Protein AF-A0A958AE44-F1 (afdb_monomer)

Secondary structure (DSSP, 8-state):
-HHHHHHHHHHHHH---HHHHHHHHHHHHHHHIIIIIHHHHHHHHHHHHHHHHHTT--HHHHHHHHHHHHHHHHGGGS---GGGGGGGGG-HHHHHSTTTHHHHHHHHHHHHHHHHHHHHHGGGGHHHHHHHHHTTTSS-HHHHHHTTT--TT-HHHHHHHHHHHHHHHHHHHHT--

Structure (mmCIF, N/CA/C/O backbone):
data_AF-A0A958AE44-F1
#
_entry.id   AF-A0A958AE44-F1
#
loop_
_atom_site.group_PDB
_atom_site.id
_atom_site.type_symbol
_atom_site.label_atom_id
_atom_site.label_alt_id
_atom_site.label_comp_id
_atom_site.label_asym_id
_atom_site.label_entity_id
_atom_site.label_seq_id
_atom_site.pdbx_PDB_ins_code
_atom_site.Cartn_x
_atom_site.Cartn_y
_atom_site.Cartn_z
_atom_site.occupancy
_atom_site.B_iso_or_equiv
_atom_site.auth_seq_id
_atom_site.auth_comp_id
_atom_site.auth_asym_id
_atom_site.auth_atom_id
_atom_site.pdbx_PDB_model_num
ATOM 1 N N . VAL A 1 1 ? 0.549 2.685 11.424 1.00 93.00 1 VAL A N 1
ATOM 2 C CA . VAL A 1 1 ? -0.592 1.899 10.902 1.00 93.00 1 VAL A CA 1
ATOM 3 C C . VAL A 1 1 ? -1.458 1.242 11.975 1.00 93.00 1 VAL A C 1
ATOM 5 O O . VAL A 1 1 ? -2.500 1.792 12.275 1.00 93.00 1 VAL A O 1
ATOM 8 N N . PHE A 1 2 ? -1.093 0.108 12.603 1.00 97.12 2 PHE A N 1
ATOM 9 C CA . PHE A 1 2 ? -2.017 -0.582 13.540 1.00 97.12 2 PHE A CA 1
ATOM 10 C C . PHE A 1 2 ? -2.516 0.337 14.672 1.00 97.12 2 PHE A C 1
ATOM 12 O O . PHE A 1 2 ? -3.709 0.397 14.953 1.00 97.12 2 PHE A O 1
ATOM 19 N N . SER A 1 3 ? -1.608 1.091 15.298 1.00 96.94 3 SER A N 1
ATOM 20 C CA . SER A 1 3 ? -1.967 2.058 16.343 1.00 96.94 3 SER A CA 1
ATOM 21 C C . SER A 1 3 ? -2.747 3.267 15.819 1.00 96.94 3 SER A C 1
ATOM 23 O O . SER A 1 3 ? -3.548 3.815 16.566 1.00 96.94 3 SER A O 1
ATOM 25 N N . GLU A 1 4 ? -2.540 3.670 14.560 1.00 96.38 4 GLU A N 1
ATOM 26 C CA . GLU A 1 4 ? -3.378 4.700 13.925 1.00 96.38 4 GLU A CA 1
ATOM 27 C C . GLU A 1 4 ? -4.807 4.182 13.791 1.00 96.38 4 GLU A C 1
ATOM 29 O O . GLU A 1 4 ? -5.719 4.889 14.175 1.00 96.38 4 GLU A O 1
ATOM 34 N N . MET A 1 5 ? -5.015 2.924 13.388 1.00 96.50 5 MET A N 1
ATOM 35 C CA . MET A 1 5 ? -6.367 2.357 13.277 1.00 96.50 5 MET A CA 1
ATOM 36 C C . MET A 1 5 ? -7.082 2.266 14.630 1.00 96.50 5 MET A C 1
ATOM 38 O O . MET A 1 5 ? -8.275 2.547 14.708 1.00 96.50 5 MET A O 1
ATOM 42 N N . LEU A 1 6 ? -6.356 1.961 15.715 1.00 96.69 6 LEU A N 1
ATOM 43 C CA . LEU A 1 6 ? -6.904 2.060 17.076 1.00 96.69 6 LEU A CA 1
ATOM 44 C C . LEU A 1 6 ? -7.354 3.490 17.410 1.00 96.69 6 LEU A C 1
ATOM 46 O O . LEU A 1 6 ? -8.391 3.677 18.047 1.00 96.69 6 LEU A O 1
ATOM 50 N N . LEU A 1 7 ? -6.561 4.490 17.016 1.00 97.25 7 LEU A N 1
ATOM 51 C CA . LEU A 1 7 ? -6.883 5.897 17.232 1.00 97.25 7 LEU A CA 1
ATOM 52 C C . LEU A 1 7 ? -8.070 6.332 16.366 1.00 97.25 7 LEU A C 1
ATOM 54 O O . LEU A 1 7 ? -8.989 6.943 16.898 1.00 97.25 7 LEU A O 1
ATOM 58 N N . THR A 1 8 ? -8.091 5.984 15.081 1.00 95.88 8 THR A N 1
ATOM 59 C CA . THR A 1 8 ? -9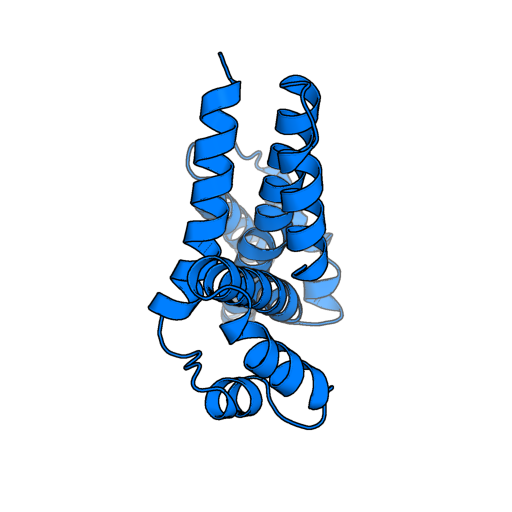.191 6.276 14.155 1.00 95.88 8 THR A CA 1
ATOM 60 C C . THR A 1 8 ? -10.501 5.688 14.669 1.00 95.88 8 THR A C 1
ATOM 62 O O . THR A 1 8 ? -11.471 6.426 14.817 1.00 95.88 8 THR A O 1
ATOM 65 N N . ASP A 1 9 ? -10.520 4.409 15.063 1.00 95.38 9 ASP A N 1
ATOM 66 C CA . ASP A 1 9 ? -11.701 3.773 15.666 1.00 95.38 9 ASP A CA 1
ATOM 67 C C . ASP A 1 9 ? -12.165 4.512 16.928 1.00 95.38 9 ASP A C 1
ATOM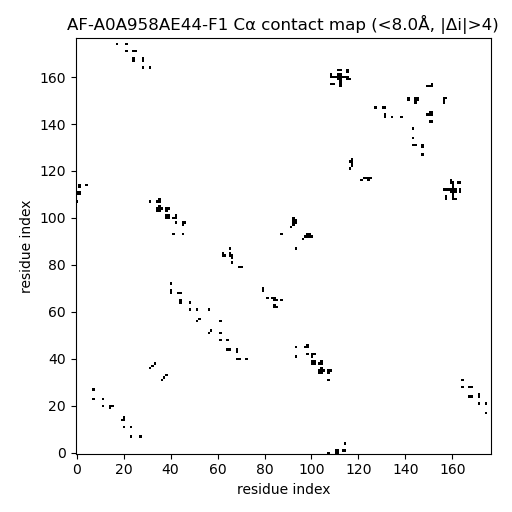 69 O O . ASP A 1 9 ? -13.363 4.675 17.167 1.00 95.38 9 ASP A O 1
ATOM 73 N N . ARG A 1 10 ? -11.217 4.958 17.759 1.00 96.94 10 ARG A N 1
ATOM 74 C CA . ARG A 1 10 ? -11.521 5.699 18.982 1.00 96.94 10 ARG A CA 1
ATOM 75 C C . ARG A 1 10 ? -12.129 7.064 18.679 1.00 96.94 10 ARG A C 1
ATOM 77 O O . ARG A 1 10 ? -13.130 7.404 19.300 1.00 96.94 10 ARG A O 1
ATOM 84 N N . LEU A 1 11 ? -11.542 7.817 17.752 1.00 97.44 11 LEU A N 1
ATOM 85 C CA . LEU A 1 11 ? -12.034 9.129 17.336 1.00 97.44 11 LEU A CA 1
ATOM 86 C C . LEU A 1 11 ? -13.425 9.010 16.714 1.00 97.44 11 LEU A C 1
ATOM 88 O O . LEU A 1 11 ? -14.328 9.733 17.119 1.00 97.44 11 LEU A O 1
ATOM 92 N N . LEU A 1 12 ? -13.636 8.036 15.825 1.00 96.19 12 LEU A N 1
ATOM 93 C CA . LEU A 1 12 ? -14.951 7.759 15.254 1.00 96.19 12 LEU A CA 1
ATOM 94 C C . LEU A 1 12 ? -15.963 7.366 16.337 1.00 96.19 12 LEU A C 1
ATOM 96 O O . LEU A 1 12 ? -17.100 7.812 16.298 1.00 96.19 12 LEU A O 1
ATOM 100 N N . ALA A 1 13 ? -15.593 6.581 17.346 1.00 95.94 13 ALA A N 1
ATOM 101 C CA . ALA A 1 13 ? -16.536 6.214 18.406 1.00 95.94 13 ALA A CA 1
ATOM 102 C C . ALA A 1 13 ? -16.969 7.394 19.303 1.00 95.94 13 ALA A C 1
ATOM 104 O O . ALA A 1 13 ? -18.013 7.308 19.950 1.00 95.94 13 ALA A O 1
ATOM 105 N N . GLU A 1 14 ? -16.169 8.459 19.391 1.00 97.25 14 GLU A N 1
ATOM 106 C CA . GLU A 1 14 ? -16.444 9.619 20.252 1.00 97.25 14 GLU A CA 1
ATOM 107 C C . GLU A 1 14 ? -16.974 10.839 19.519 1.00 97.25 14 GLU A C 1
ATOM 109 O O . GLU A 1 14 ? -17.666 11.659 20.125 1.00 97.25 14 GLU A O 1
ATOM 114 N N . GLU A 1 15 ? -16.628 10.985 18.245 1.00 97.06 15 GLU A N 1
ATOM 115 C CA . GLU A 1 15 ? -17.017 12.143 17.466 1.00 97.06 15 GLU A CA 1
ATOM 116 C C . GLU A 1 15 ? -18.490 12.053 17.067 1.00 97.06 15 GLU A C 1
ATOM 118 O O . GLU A 1 15 ? -18.978 11.035 16.571 1.00 97.06 15 GLU A O 1
ATOM 123 N N . SER A 1 16 ? -19.195 13.159 17.280 1.00 95.00 16 SER A N 1
ATOM 124 C CA . SER A 1 16 ? -20.627 13.293 17.029 1.00 95.00 16 SER A CA 1
ATOM 125 C C . SER A 1 16 ? -20.939 14.083 15.760 1.00 95.00 16 SER A C 1
ATOM 127 O O . SER A 1 16 ? -22.016 13.894 15.198 1.00 95.00 16 SER A O 1
ATOM 129 N N . SER A 1 17 ? -20.022 14.938 15.291 1.00 96.62 17 SER A N 1
ATOM 130 C CA . SER A 1 17 ? -20.172 15.679 14.037 1.00 96.62 17 SER A CA 1
ATOM 131 C C . SER A 1 17 ? -20.026 14.735 12.838 1.00 96.62 17 SER A C 1
ATOM 133 O O . SER A 1 17 ? -18.958 14.142 12.653 1.00 96.62 17 SER A O 1
ATOM 135 N N . PRO A 1 18 ? -21.062 14.606 11.987 1.00 95.06 18 PRO A N 1
ATOM 136 C CA . PRO A 1 18 ? -20.972 13.828 10.753 1.00 95.06 18 PRO A CA 1
ATOM 137 C C . PRO A 1 18 ? -19.876 14.331 9.811 1.00 95.06 18 PRO A C 1
ATOM 139 O O . PRO A 1 18 ? -19.241 13.531 9.132 1.00 95.06 18 PRO A O 1
ATOM 142 N N . GLU A 1 19 ? -19.627 15.642 9.790 1.00 96.06 19 GLU A N 1
ATOM 143 C CA . GLU A 1 19 ? -18.597 16.266 8.962 1.00 96.06 19 GLU A CA 1
ATOM 144 C C . GLU A 1 19 ? -17.194 15.840 9.401 1.00 96.06 19 GLU A C 1
ATOM 146 O O . GLU A 1 19 ? -16.423 15.358 8.579 1.00 96.06 19 GLU A O 1
ATOM 151 N N . VAL A 1 20 ? -16.889 15.925 10.701 1.00 96.75 20 VAL A N 1
ATOM 152 C CA . VAL A 1 20 ? -15.573 15.515 11.222 1.00 96.75 20 VAL A CA 1
ATOM 153 C C . VAL A 1 20 ? -15.356 14.012 11.035 1.00 96.75 20 VAL A C 1
ATOM 155 O O . VAL A 1 20 ? -14.271 13.580 10.654 1.00 96.75 20 VAL A O 1
ATOM 158 N N . ARG A 1 21 ? -16.394 13.194 11.245 1.00 97.25 21 ARG A N 1
ATOM 159 C CA . ARG A 1 21 ? -16.329 11.746 10.984 1.00 97.25 21 ARG A CA 1
ATOM 160 C C . ARG A 1 21 ? -16.034 11.439 9.516 1.00 97.25 21 ARG A C 1
ATOM 162 O O . ARG A 1 21 ? -15.247 10.538 9.237 1.00 97.25 21 ARG A O 1
ATOM 169 N N . ARG A 1 22 ? -16.648 12.185 8.591 1.00 96.94 22 ARG A N 1
ATOM 170 C CA . ARG A 1 22 ? -16.398 12.062 7.150 1.00 96.94 22 ARG A CA 1
ATOM 171 C C . ARG A 1 22 ? -14.935 12.349 6.829 1.00 96.94 22 ARG A C 1
ATOM 173 O O . ARG A 1 22 ? -14.317 11.548 6.139 1.00 96.94 22 ARG A O 1
ATOM 180 N N . ASP A 1 23 ? -14.389 13.438 7.362 1.00 96.56 23 ASP A N 1
ATOM 181 C CA . ASP A 1 23 ? -12.996 13.825 7.124 1.00 96.56 23 ASP A CA 1
ATOM 182 C C . ASP A 1 23 ? -12.019 12.752 7.638 1.00 96.56 23 ASP A C 1
ATOM 184 O O . ASP A 1 23 ? -11.119 12.349 6.906 1.00 96.56 23 ASP A O 1
ATOM 188 N N . LEU A 1 24 ? -12.255 12.207 8.840 1.00 97.31 24 LEU A N 1
ATOM 189 C CA . LEU A 1 24 ? -11.445 11.118 9.408 1.00 97.31 24 LEU A CA 1
ATOM 190 C C . LEU A 1 24 ? -11.456 9.851 8.537 1.00 97.31 24 LEU A C 1
ATOM 192 O O . LEU A 1 24 ? -10.423 9.202 8.371 1.00 97.31 24 LEU A O 1
ATOM 196 N N . LEU A 1 25 ? -12.623 9.480 8.000 1.00 97.50 25 LEU A N 1
ATOM 197 C CA . LEU A 1 25 ? -12.758 8.316 7.120 1.00 97.50 25 LEU A CA 1
ATOM 198 C C . LEU A 1 25 ? -12.070 8.551 5.774 1.00 97.50 25 LEU A C 1
ATOM 200 O O . LEU A 1 25 ? -11.338 7.679 5.314 1.00 97.50 25 LEU A O 1
ATOM 204 N N . VAL A 1 26 ? -12.271 9.721 5.161 1.00 97.00 26 VAL A N 1
ATOM 205 C CA . VAL A 1 26 ? -11.628 10.081 3.888 1.00 97.00 26 VAL A CA 1
ATOM 206 C C . VAL A 1 26 ? -10.110 10.069 4.030 1.00 97.00 26 VAL A C 1
ATOM 208 O O . VAL A 1 26 ? -9.446 9.465 3.195 1.00 97.00 26 VAL A O 1
ATOM 211 N N . GLU A 1 27 ? -9.568 10.660 5.097 1.00 96.44 27 GLU A N 1
ATOM 212 C CA . GLU A 1 27 ? -8.127 10.655 5.369 1.00 96.44 27 GLU A CA 1
ATOM 213 C C . GLU A 1 27 ? -7.590 9.221 5.499 1.00 96.44 27 GLU A C 1
ATOM 215 O O . GLU A 1 27 ? -6.624 8.860 4.832 1.00 96.44 27 GLU A O 1
ATOM 220 N N . ALA A 1 28 ? -8.256 8.360 6.278 1.00 96.50 28 ALA A N 1
ATOM 221 C CA . ALA A 1 28 ? -7.830 6.971 6.453 1.00 96.50 28 ALA A CA 1
ATOM 222 C C . ALA A 1 28 ? -7.910 6.137 5.156 1.00 96.50 28 ALA A C 1
ATOM 224 O O . ALA A 1 28 ? -7.049 5.284 4.910 1.00 96.50 28 ALA A O 1
ATOM 225 N N . ILE A 1 29 ? -8.937 6.361 4.330 1.00 97.19 29 ILE A N 1
ATOM 226 C CA . ILE A 1 29 ? -9.118 5.676 3.043 1.00 97.19 29 ILE A CA 1
ATOM 227 C C . ILE A 1 29 ? -8.071 6.151 2.027 1.00 97.19 29 ILE A C 1
ATOM 229 O O . ILE A 1 29 ? -7.471 5.315 1.344 1.00 97.19 29 ILE A O 1
ATOM 233 N N . ASP A 1 30 ? -7.814 7.460 1.947 1.00 96.50 30 ASP A N 1
ATOM 234 C CA . ASP A 1 30 ? -6.813 8.033 1.042 1.00 96.50 30 ASP A CA 1
ATOM 235 C C . ASP A 1 30 ? -5.401 7.545 1.397 1.00 96.50 30 ASP A C 1
ATOM 237 O O . ASP A 1 30 ? -4.670 7.064 0.528 1.00 96.50 30 ASP A O 1
ATOM 241 N N . ASP A 1 31 ? -5.053 7.508 2.688 1.00 96.31 31 ASP A N 1
ATOM 242 C CA . ASP A 1 31 ? -3.779 6.956 3.164 1.00 96.31 31 ASP A CA 1
ATOM 243 C C . ASP A 1 31 ? -3.622 5.466 2.817 1.00 96.31 31 ASP A C 1
ATOM 245 O O . ASP A 1 31 ? -2.546 5.012 2.392 1.00 96.31 31 ASP A O 1
ATOM 249 N N . ALA A 1 32 ? -4.696 4.679 2.963 1.00 96.69 32 ALA A N 1
ATOM 250 C CA . ALA A 1 32 ? -4.699 3.269 2.581 1.00 96.69 32 ALA A CA 1
ATOM 251 C C . ALA A 1 32 ? -4.481 3.098 1.069 1.00 96.69 32 ALA A C 1
ATOM 253 O O . ALA A 1 32 ? -3.673 2.261 0.655 1.00 96.69 32 ALA A O 1
ATOM 254 N N . TYR A 1 33 ? -5.134 3.914 0.241 1.00 96.44 33 TYR A N 1
ATOM 255 C CA . TYR A 1 33 ? -4.923 3.930 -1.205 1.00 96.44 33 TYR A CA 1
ATOM 256 C C . TYR A 1 33 ? -3.480 4.324 -1.574 1.00 96.44 33 TYR A C 1
ATOM 258 O O . TYR A 1 33 ? -2.804 3.594 -2.314 1.00 96.44 33 TYR A O 1
ATOM 266 N N . ALA A 1 34 ? -2.984 5.435 -1.025 1.00 97.06 34 ALA A N 1
ATOM 267 C CA . ALA A 1 34 ? -1.668 5.999 -1.313 1.00 97.06 34 ALA A CA 1
ATOM 268 C C . ALA A 1 34 ? -0.512 5.083 -0.878 1.00 97.06 34 ALA A C 1
ATOM 270 O O . ALA A 1 34 ? 0.564 5.100 -1.486 1.00 97.06 34 ALA A O 1
ATOM 271 N N . THR A 1 35 ? -0.729 4.250 0.143 1.00 97.25 35 THR A N 1
ATOM 272 C CA . THR A 1 35 ? 0.312 3.374 0.699 1.00 97.25 35 THR A CA 1
ATOM 273 C C . THR A 1 35 ? 0.202 1.929 0.208 1.00 97.25 35 THR A C 1
ATOM 275 O O . THR A 1 35 ? 1.226 1.271 0.031 1.00 97.25 35 THR A O 1
ATOM 278 N N . VAL A 1 36 ? -1.007 1.417 -0.064 1.00 96.88 36 VAL A N 1
ATOM 279 C CA . VAL A 1 36 ? -1.196 0.054 -0.595 1.00 96.88 36 VAL A CA 1
ATOM 280 C C . VAL A 1 36 ? -1.182 0.053 -2.116 1.00 96.88 36 VAL A C 1
ATOM 282 O O . VAL A 1 36 ? -0.241 -0.467 -2.718 1.00 96.88 36 VAL A O 1
ATOM 285 N N . LEU A 1 37 ? -2.221 0.614 -2.738 1.00 96.31 37 LEU A N 1
ATOM 286 C CA . LEU A 1 37 ? -2.463 0.485 -4.174 1.00 96.31 37 LEU A CA 1
ATOM 287 C C . LEU A 1 37 ? -1.440 1.280 -4.977 1.00 96.31 37 LEU A C 1
ATOM 289 O O . LEU A 1 37 ? -0.797 0.724 -5.865 1.00 96.31 37 LEU A O 1
ATOM 293 N N . ARG A 1 38 ? -1.224 2.553 -4.632 1.00 97.56 38 ARG A N 1
ATOM 294 C CA . ARG A 1 38 ? -0.304 3.419 -5.379 1.00 97.56 38 ARG A CA 1
ATOM 295 C C . ARG A 1 38 ? 1.122 2.871 -5.403 1.00 97.56 38 ARG A C 1
ATOM 297 O O . ARG A 1 38 ? 1.742 2.813 -6.462 1.00 97.56 38 ARG A O 1
ATOM 304 N N . GLN A 1 39 ? 1.606 2.395 -4.259 1.00 98.31 39 GLN A N 1
ATOM 305 C CA . GLN A 1 39 ? 2.938 1.800 -4.146 1.00 98.31 39 GLN A CA 1
ATOM 306 C C . GLN A 1 39 ? 3.034 0.456 -4.886 1.00 98.31 39 GLN A C 1
ATOM 308 O O . GLN A 1 39 ? 4.054 0.182 -5.518 1.00 98.31 39 GLN A O 1
ATOM 313 N N . ALA A 1 40 ? 1.965 -0.351 -4.898 1.00 97.94 40 ALA A N 1
ATOM 314 C CA . ALA A 1 40 ? 1.929 -1.600 -5.657 1.00 97.94 40 ALA A CA 1
ATOM 315 C C . ALA A 1 40 ? 2.019 -1.338 -7.169 1.00 97.94 40 ALA A C 1
ATOM 317 O O . ALA A 1 40 ? 2.772 -2.019 -7.865 1.00 97.94 40 ALA A O 1
ATOM 318 N N . TYR A 1 41 ? 1.328 -0.309 -7.665 1.00 98.25 41 TYR A N 1
ATOM 319 C CA . TYR A 1 41 ? 1.405 0.108 -9.066 1.00 98.25 41 TYR A CA 1
ATOM 320 C C . TYR A 1 41 ? 2.789 0.641 -9.458 1.00 98.25 41 TYR A C 1
ATOM 322 O O . TYR A 1 41 ? 3.219 0.410 -10.589 1.00 98.25 41 TYR A O 1
ATOM 330 N N . PHE A 1 42 ? 3.530 1.281 -8.547 1.00 98.38 42 PHE A N 1
ATOM 331 C CA . PHE A 1 42 ? 4.936 1.622 -8.800 1.00 98.38 42 PHE A CA 1
ATOM 332 C C . PHE A 1 42 ? 5.806 0.379 -8.967 1.00 98.38 42 PHE A C 1
ATOM 334 O O . PHE A 1 42 ? 6.592 0.313 -9.907 1.00 98.38 42 PHE A O 1
ATOM 341 N N . VAL A 1 43 ? 5.625 -0.633 -8.118 1.00 98.31 43 VAL A N 1
ATOM 342 C CA . VAL A 1 43 ? 6.381 -1.894 -8.204 1.00 98.31 43 VAL A CA 1
ATOM 343 C C . VAL A 1 43 ? 6.033 -2.678 -9.471 1.00 98.31 43 VAL A C 1
ATOM 345 O O . VAL A 1 43 ? 6.913 -3.278 -10.087 1.00 98.31 43 VAL A O 1
ATOM 348 N N . MET A 1 44 ? 4.760 -2.682 -9.880 1.00 98.44 44 MET A N 1
ATOM 349 C CA . MET A 1 44 ? 4.323 -3.310 -11.132 1.00 98.44 44 MET A CA 1
ATOM 350 C C . MET A 1 44 ? 4.984 -2.649 -12.342 1.00 98.44 44 MET A C 1
ATOM 352 O O . MET A 1 44 ? 5.573 -3.351 -13.166 1.00 98.44 44 MET A O 1
ATOM 356 N N . PHE A 1 45 ? 4.963 -1.313 -12.398 1.00 98.62 45 PHE A N 1
ATOM 357 C CA . PHE A 1 45 ? 5.686 -0.560 -13.416 1.00 98.62 45 PHE A CA 1
ATOM 358 C C . PHE A 1 45 ? 7.184 -0.869 -13.388 1.00 98.62 45 PHE A C 1
ATOM 360 O O . PHE A 1 45 ? 7.756 -1.193 -14.422 1.00 98.62 45 PHE A O 1
ATOM 367 N N . GLU A 1 46 ? 7.817 -0.805 -12.218 1.00 98.19 46 GLU A N 1
ATOM 368 C CA . GLU A 1 46 ? 9.253 -1.019 -12.061 1.00 98.19 46 GLU A CA 1
ATOM 369 C C . GLU A 1 46 ? 9.680 -2.408 -12.550 1.00 98.19 46 GLU A C 1
ATOM 371 O O . GLU A 1 46 ? 10.630 -2.533 -13.324 1.00 98.19 46 GLU A O 1
ATOM 376 N N . ARG A 1 47 ? 8.936 -3.457 -12.180 1.00 98.06 47 ARG A N 1
ATOM 377 C CA . ARG A 1 47 ? 9.176 -4.828 -12.650 1.00 98.06 47 ARG A CA 1
ATOM 378 C C . ARG A 1 47 ? 9.145 -4.910 -14.175 1.00 98.06 47 ARG A C 1
ATOM 380 O O . ARG A 1 47 ? 10.036 -5.506 -14.784 1.00 98.06 47 ARG A O 1
ATOM 387 N N . ASP A 1 48 ? 8.118 -4.331 -14.785 1.00 98.31 48 ASP A N 1
ATOM 388 C CA . ASP A 1 48 ? 7.912 -4.423 -16.227 1.00 98.31 48 ASP A CA 1
ATOM 389 C C . ASP A 1 48 ? 8.907 -3.531 -16.989 1.00 98.31 48 ASP A C 1
ATOM 391 O O . ASP A 1 48 ? 9.438 -3.950 -18.020 1.00 98.31 48 ASP A O 1
ATOM 395 N N . ALA A 1 49 ? 9.259 -2.366 -16.439 1.00 98.06 49 ALA A N 1
ATOM 396 C CA . ALA A 1 49 ? 10.299 -1.481 -16.950 1.00 98.06 49 ALA A CA 1
ATOM 397 C C . ALA A 1 49 ? 11.674 -2.160 -16.933 1.00 98.06 49 ALA A C 1
ATOM 399 O O . ALA A 1 49 ? 12.359 -2.168 -17.954 1.00 98.06 49 ALA A O 1
ATOM 400 N N . HIS A 1 50 ? 12.063 -2.800 -15.825 1.00 96.94 50 HIS A N 1
ATOM 401 C CA . HIS A 1 50 ? 13.321 -3.547 -15.733 1.00 96.94 50 HIS A CA 1
ATOM 402 C C . HIS A 1 50 ? 13.417 -4.662 -16.784 1.00 96.94 50 HIS A C 1
ATOM 404 O O . HIS A 1 50 ? 14.474 -4.843 -17.395 1.00 96.94 50 HIS A O 1
ATOM 410 N N . ARG A 1 51 ? 12.317 -5.385 -17.034 1.00 97.62 51 ARG A N 1
ATOM 411 C CA . ARG A 1 51 ? 12.252 -6.407 -18.089 1.00 97.62 51 ARG A CA 1
ATOM 412 C C . ARG A 1 51 ? 12.440 -5.791 -19.478 1.00 97.62 51 ARG A C 1
ATOM 414 O O . ARG A 1 51 ? 13.273 -6.261 -20.245 1.00 97.62 51 ARG A O 1
ATOM 421 N N . LEU A 1 52 ? 11.700 -4.729 -19.785 1.00 97.38 52 LEU A N 1
ATOM 422 C CA . LEU A 1 52 ? 11.745 -4.050 -21.082 1.00 97.38 52 LEU A CA 1
ATOM 423 C C . LEU A 1 52 ? 13.103 -3.389 -21.366 1.00 97.38 52 LEU A C 1
ATOM 425 O O . LEU A 1 52 ? 13.604 -3.438 -22.487 1.00 97.38 52 LEU A O 1
ATOM 429 N N . ILE A 1 53 ? 13.755 -2.827 -20.347 1.00 96.81 53 ILE A N 1
ATOM 430 C CA . ILE A 1 53 ? 15.110 -2.273 -20.473 1.00 96.81 53 ILE A CA 1
ATOM 431 C C . ILE A 1 53 ? 16.100 -3.361 -20.913 1.00 96.81 53 ILE A C 1
ATOM 433 O O . ILE A 1 53 ? 16.930 -3.110 -21.787 1.00 96.81 53 ILE A O 1
ATOM 437 N N . ALA A 1 54 ? 15.989 -4.579 -20.374 1.00 95.69 54 ALA A N 1
ATOM 438 C CA . ALA A 1 54 ? 16.829 -5.704 -20.790 1.00 95.69 54 ALA A CA 1
ATOM 439 C C . ALA A 1 54 ? 16.579 -6.140 -22.249 1.00 95.69 54 ALA A C 1
ATOM 441 O O . ALA A 1 54 ? 17.463 -6.720 -22.878 1.00 95.69 54 ALA A O 1
ATOM 442 N N . GLU A 1 55 ? 15.404 -5.828 -22.799 1.00 96.81 55 GLU A N 1
ATOM 443 C CA . GLU A 1 55 ? 15.012 -6.076 -24.192 1.00 96.81 55 GLU A CA 1
ATOM 444 C C . GLU A 1 55 ? 15.389 -4.910 -25.136 1.00 96.81 55 GLU A C 1
ATOM 446 O O . GLU A 1 55 ? 15.162 -4.992 -26.343 1.00 96.81 55 GLU A O 1
ATOM 451 N N . GLY A 1 56 ? 16.009 -3.842 -24.616 1.00 96.75 56 GLY A N 1
ATOM 452 C CA . GLY A 1 56 ? 16.458 -2.688 -25.399 1.00 96.75 56 GLY A CA 1
ATOM 453 C C . GLY A 1 56 ? 15.400 -1.599 -25.589 1.00 96.75 56 GLY A C 1
ATOM 454 O O . GLY A 1 56 ? 15.449 -0.875 -26.585 1.00 96.75 56 GLY A O 1
ATOM 455 N N . SER A 1 57 ? 14.439 -1.480 -24.667 1.00 96.56 57 SER A N 1
ATOM 456 C CA . SER A 1 57 ? 13.381 -0.476 -24.774 1.00 96.56 57 SER A CA 1
ATOM 457 C C . SER A 1 57 ? 13.866 0.973 -24.748 1.00 96.56 57 SER A C 1
ATOM 459 O O . SER A 1 57 ? 14.850 1.326 -24.097 1.00 96.56 57 SER A O 1
ATOM 461 N N . THR A 1 58 ? 13.123 1.833 -25.444 1.00 97.38 58 THR A N 1
ATOM 462 C CA . THR A 1 58 ? 13.347 3.283 -25.470 1.00 97.38 58 THR A CA 1
ATOM 463 C C . THR A 1 58 ? 12.629 3.985 -24.318 1.00 97.38 58 THR A C 1
ATOM 465 O O . THR A 1 58 ? 11.665 3.468 -23.751 1.00 97.38 58 THR A O 1
ATOM 468 N N . THR A 1 59 ? 13.037 5.218 -24.009 1.00 96.81 59 THR A N 1
ATOM 469 C CA . THR A 1 59 ? 12.348 6.063 -23.019 1.00 96.81 59 THR A CA 1
ATOM 470 C C . THR A 1 59 ? 10.869 6.265 -23.356 1.00 96.81 59 THR A C 1
ATOM 472 O O . THR A 1 59 ? 10.031 6.234 -22.461 1.00 96.81 59 THR A O 1
ATOM 475 N N . ASP A 1 60 ? 10.522 6.414 -24.638 1.00 97.94 60 ASP A N 1
ATOM 476 C CA . ASP A 1 60 ? 9.127 6.583 -25.061 1.00 97.94 60 ASP A CA 1
ATOM 477 C C . ASP A 1 60 ? 8.279 5.341 -24.777 1.00 97.94 60 ASP A C 1
ATOM 479 O O . ASP A 1 60 ? 7.126 5.468 -24.367 1.00 97.94 60 ASP A O 1
ATOM 483 N N . GLN A 1 61 ? 8.852 4.143 -24.924 1.00 98.25 61 GLN A N 1
ATOM 484 C CA . GLN A 1 61 ? 8.170 2.899 -24.561 1.00 98.25 61 GLN A CA 1
ATOM 485 C C . GLN A 1 61 ? 7.940 2.802 -23.049 1.00 98.25 61 GLN A C 1
ATOM 487 O O . GLN A 1 61 ? 6.871 2.369 -22.628 1.00 98.25 61 GLN A O 1
ATOM 492 N N . LEU A 1 62 ? 8.895 3.252 -22.229 1.00 98.44 62 LEU A N 1
ATOM 493 C CA . LEU A 1 62 ? 8.727 3.299 -20.772 1.00 98.44 62 LEU A CA 1
ATOM 494 C C . LEU A 1 62 ? 7.685 4.342 -20.344 1.00 98.44 62 LEU A C 1
ATOM 496 O O . LEU A 1 62 ? 6.873 4.067 -19.466 1.00 98.44 62 LEU A O 1
ATOM 500 N N . ASN A 1 63 ? 7.649 5.504 -21.001 1.00 98.56 63 ASN A N 1
ATOM 501 C CA . ASN A 1 63 ? 6.613 6.513 -20.771 1.00 98.56 63 ASN A CA 1
ATOM 502 C C . ASN A 1 63 ? 5.215 5.955 -21.092 1.00 98.56 63 ASN A C 1
ATOM 504 O O . ASN A 1 63 ? 4.282 6.126 -20.310 1.00 98.56 63 ASN A O 1
ATOM 508 N N . GLN A 1 64 ? 5.069 5.249 -22.219 1.00 98.31 64 GLN A N 1
ATOM 509 C CA . GLN A 1 64 ? 3.806 4.597 -22.583 1.00 98.31 64 GLN A CA 1
ATOM 510 C C . GLN A 1 64 ? 3.426 3.481 -21.604 1.00 98.31 64 GLN A C 1
ATOM 512 O O . GLN A 1 64 ? 2.261 3.388 -21.226 1.00 98.31 64 GLN A O 1
ATOM 517 N N . LEU A 1 65 ? 4.396 2.675 -21.154 1.00 98.50 65 LEU A N 1
ATOM 518 C CA . LEU A 1 65 ? 4.175 1.664 -20.118 1.00 98.50 65 LEU A CA 1
ATOM 519 C C . LEU A 1 65 ? 3.630 2.307 -18.837 1.00 98.50 65 LEU A C 1
ATOM 521 O O . LEU A 1 65 ? 2.660 1.813 -18.268 1.00 98.50 65 LEU A O 1
ATOM 525 N N . TYR A 1 66 ? 4.230 3.413 -18.394 1.00 98.62 66 TYR A N 1
ATOM 526 C CA . TYR A 1 66 ? 3.791 4.101 -17.186 1.00 98.62 66 TYR A CA 1
ATOM 527 C C . TYR A 1 66 ? 2.381 4.688 -17.331 1.00 98.62 66 TYR A C 1
ATOM 529 O O . TYR A 1 66 ? 1.554 4.533 -16.434 1.00 98.62 66 TYR A O 1
ATOM 537 N N . LEU A 1 67 ? 2.073 5.306 -18.476 1.00 98.44 67 LEU A N 1
ATOM 538 C CA . LEU A 1 67 ? 0.731 5.825 -18.746 1.00 98.44 67 LEU A CA 1
ATOM 539 C C . LEU A 1 67 ? -0.321 4.705 -18.750 1.00 98.44 67 LEU A C 1
ATOM 541 O O . LEU A 1 67 ? -1.372 4.859 -18.134 1.00 98.44 67 LEU A O 1
ATOM 545 N N . ALA A 1 68 ? -0.024 3.559 -19.369 1.00 98.19 68 ALA A N 1
ATOM 546 C CA . ALA A 1 68 ? -0.913 2.397 -19.352 1.00 98.19 68 ALA A CA 1
ATOM 547 C C . ALA A 1 68 ? -1.119 1.847 -17.927 1.00 98.19 68 ALA A C 1
ATOM 549 O O . ALA A 1 68 ? -2.231 1.477 -17.556 1.00 98.19 68 ALA A O 1
ATOM 550 N N . ASN A 1 69 ? -0.063 1.844 -17.108 1.00 98.12 69 ASN A N 1
ATOM 551 C CA . ASN A 1 69 ? -0.126 1.455 -15.700 1.00 98.12 69 ASN A CA 1
ATOM 552 C C . ASN A 1 69 ? -1.045 2.389 -14.889 1.00 98.12 69 ASN A C 1
ATOM 554 O O . ASN A 1 69 ? -1.850 1.912 -14.094 1.00 98.12 69 ASN A O 1
ATOM 558 N N . LEU A 1 70 ? -0.989 3.705 -15.134 1.00 98.00 70 LEU A N 1
ATOM 559 C CA . LEU A 1 70 ? -1.919 4.671 -14.538 1.00 98.00 70 LEU A CA 1
ATOM 560 C C . LEU A 1 70 ? -3.365 4.452 -15.006 1.00 98.00 70 LEU A C 1
ATOM 562 O O . LEU A 1 70 ? -4.280 4.452 -14.187 1.00 98.00 70 LEU A O 1
ATOM 566 N N . GLN A 1 71 ? -3.579 4.237 -16.306 1.00 97.44 71 GLN A N 1
ATOM 567 C CA . GLN A 1 71 ? -4.913 3.981 -16.864 1.00 97.44 71 GLN A CA 1
ATOM 568 C C . GLN A 1 71 ? -5.538 2.723 -16.256 1.00 97.44 71 GLN A C 1
ATOM 570 O O . GLN A 1 71 ? -6.710 2.726 -15.894 1.00 97.44 71 GLN A O 1
ATOM 575 N N . GLN A 1 72 ? -4.743 1.669 -16.063 1.00 97.00 72 GLN A N 1
ATOM 576 C CA . GLN A 1 72 ? -5.187 0.480 -15.342 1.00 97.00 72 GLN A CA 1
ATOM 577 C C . GLN A 1 72 ? -5.507 0.787 -13.871 1.00 97.00 72 GLN A C 1
ATOM 579 O O . GLN A 1 72 ? -6.496 0.279 -13.347 1.00 97.00 72 GLN A O 1
ATOM 584 N N . GLN A 1 73 ? -4.680 1.601 -13.207 1.00 96.75 73 GLN A N 1
ATOM 585 C CA . GLN A 1 73 ? -4.848 1.952 -11.798 1.00 96.75 73 GLN A CA 1
ATOM 586 C C . GLN A 1 73 ? -6.165 2.673 -11.514 1.00 96.75 73 GLN A C 1
ATOM 588 O O . GLN A 1 73 ? -6.846 2.324 -10.552 1.00 96.75 73 GLN A O 1
ATOM 593 N N . PHE A 1 74 ? -6.502 3.678 -12.318 1.00 96.12 74 PHE A N 1
ATOM 594 C CA . PHE A 1 74 ? -7.666 4.530 -12.068 1.00 96.12 74 PHE A CA 1
ATOM 595 C C . PHE A 1 74 ? -8.927 4.088 -12.820 1.00 96.12 74 PHE A C 1
ATOM 597 O O . PHE A 1 74 ? -10.032 4.481 -12.433 1.00 96.12 74 PHE A O 1
ATOM 604 N N . GLY A 1 75 ? -8.786 3.254 -13.855 1.00 95.06 75 GLY A N 1
ATOM 605 C CA . GLY A 1 75 ? -9.903 2.824 -14.693 1.00 95.06 75 GLY A CA 1
ATOM 606 C C . GLY A 1 75 ? -10.675 4.026 -15.237 1.00 95.06 75 GLY A C 1
ATOM 607 O O . GLY A 1 75 ? -10.076 4.997 -15.692 1.00 95.06 75 GLY A O 1
ATOM 608 N N . ASP A 1 76 ? -12.000 3.987 -15.109 1.00 95.75 76 ASP A N 1
ATOM 609 C CA . ASP A 1 76 ? -12.893 5.054 -15.579 1.00 95.75 76 ASP A CA 1
ATOM 610 C C . ASP A 1 76 ? -13.107 6.176 -14.542 1.00 95.75 76 ASP A C 1
ATOM 612 O O . ASP A 1 76 ? -13.942 7.058 -14.736 1.00 95.75 76 ASP A O 1
ATOM 616 N N . SER A 1 77 ? -12.388 6.144 -13.413 1.00 94.31 77 SER A N 1
ATOM 617 C CA . SER A 1 77 ? -12.599 7.101 -12.316 1.00 94.31 77 SER A CA 1
ATOM 618 C C . SER A 1 77 ? -11.992 8.476 -12.602 1.00 94.31 77 SER A C 1
ATOM 620 O O . SER A 1 77 ? -12.421 9.459 -12.001 1.00 94.31 77 SER A O 1
ATOM 622 N N . LEU A 1 78 ? -10.980 8.553 -13.477 1.00 93.38 78 LEU A N 1
ATOM 623 C CA . LEU A 1 78 ? -10.256 9.781 -13.813 1.00 93.38 78 LEU A CA 1
ATOM 624 C C . LEU A 1 78 ? -9.807 9.790 -15.278 1.00 93.38 78 LEU A C 1
ATOM 626 O O . LEU A 1 78 ? -9.253 8.810 -15.772 1.00 93.38 78 LEU A O 1
ATOM 630 N N . ASP A 1 79 ? -9.928 10.950 -15.924 1.00 94.69 79 ASP A N 1
ATOM 631 C CA . ASP A 1 79 ? -9.279 11.218 -17.208 1.00 94.69 79 ASP A CA 1
ATOM 632 C C . ASP A 1 79 ? -7.793 11.535 -16.986 1.00 94.69 79 ASP A C 1
ATOM 634 O O . ASP A 1 79 ? -7.429 12.557 -16.396 1.00 94.69 79 ASP A O 1
ATOM 638 N N . ILE A 1 80 ? -6.910 10.658 -17.466 1.00 96.75 80 ILE A N 1
ATOM 639 C CA . ILE A 1 80 ? -5.463 10.790 -17.262 1.00 96.75 80 ILE A CA 1
ATOM 640 C C . ILE A 1 80 ? -4.846 11.555 -18.429 1.00 96.75 80 ILE A C 1
ATOM 642 O O . ILE A 1 80 ? -4.802 11.057 -19.553 1.00 96.75 80 ILE A O 1
ATOM 646 N N . SER A 1 81 ? -4.338 12.760 -18.153 1.00 96.88 81 SER A N 1
ATOM 647 C CA . SER A 1 81 ? -3.598 13.552 -19.144 1.00 96.88 81 SER A CA 1
ATOM 648 C C . SER A 1 81 ? -2.326 12.831 -19.599 1.00 96.88 81 SER A C 1
ATOM 650 O O . SER A 1 81 ? -1.599 12.250 -18.790 1.00 96.88 81 SER A O 1
ATOM 652 N N . ASP A 1 82 ? -2.003 12.969 -20.884 1.00 96.75 82 ASP A N 1
ATOM 653 C CA . ASP A 1 82 ? -0.763 12.480 -21.493 1.00 96.75 82 ASP A CA 1
ATOM 654 C C . ASP A 1 82 ? 0.504 12.970 -20.775 1.00 96.75 82 ASP A C 1
ATOM 656 O O . ASP A 1 82 ? 1.535 12.298 -20.830 1.00 96.75 82 ASP A O 1
ATOM 660 N N . ASP A 1 83 ? 0.442 14.111 -20.085 1.00 96.81 83 ASP A N 1
ATOM 661 C CA . ASP A 1 83 ? 1.569 14.663 -19.327 1.00 96.81 83 ASP A CA 1
ATOM 662 C C . ASP A 1 83 ? 2.032 13.725 -18.197 1.00 96.81 83 ASP A C 1
ATOM 664 O O . ASP A 1 83 ? 3.223 13.671 -17.875 1.00 96.81 83 ASP A O 1
ATOM 668 N N . PHE A 1 84 ? 1.125 12.912 -17.639 1.00 97.69 84 PHE A N 1
ATOM 669 C CA . PHE A 1 84 ? 1.438 11.983 -16.548 1.00 97.69 84 PHE A CA 1
ATOM 670 C C . PHE A 1 84 ? 2.312 10.800 -16.975 1.00 97.69 84 PHE A C 1
ATOM 672 O O . PHE A 1 84 ? 2.891 10.130 -16.118 1.00 97.69 84 PHE A O 1
ATOM 679 N N . ARG A 1 85 ? 2.526 10.579 -18.280 1.00 98.00 85 ARG A N 1
ATOM 680 C CA . ARG A 1 85 ? 3.471 9.561 -18.780 1.00 98.00 85 ARG A CA 1
ATOM 681 C C . ARG A 1 85 ? 4.914 9.775 -18.298 1.00 98.00 85 ARG A C 1
ATOM 683 O O . ARG A 1 85 ? 5.734 8.870 -18.406 1.00 98.00 85 ARG A O 1
ATOM 690 N N . HIS A 1 86 ? 5.229 10.970 -17.795 1.00 98.19 86 HIS A N 1
ATOM 691 C CA . HIS A 1 86 ? 6.548 11.355 -17.291 1.00 98.19 86 HIS A CA 1
ATOM 692 C C . HIS A 1 86 ? 6.652 11.362 -15.760 1.00 98.19 86 HIS A C 1
ATOM 694 O O . HIS A 1 86 ? 7.738 11.595 -15.232 1.00 98.19 86 HIS A O 1
ATOM 700 N N . GLU A 1 87 ? 5.561 11.110 -15.031 1.00 97.88 87 GLU A N 1
ATOM 701 C CA . GLU A 1 87 ? 5.540 11.213 -13.567 1.00 97.88 87 GLU A CA 1
ATOM 702 C C . GLU A 1 87 ? 6.566 10.279 -12.908 1.00 97.88 87 GLU A C 1
ATOM 704 O O . GLU A 1 87 ? 7.215 10.687 -11.946 1.00 97.88 87 GLU A O 1
ATOM 709 N N . TRP A 1 88 ? 6.794 9.081 -13.462 1.00 97.62 88 TRP A N 1
ATOM 710 C CA . TRP A 1 88 ? 7.764 8.111 -12.933 1.00 97.62 88 TRP A CA 1
ATOM 711 C C . TRP A 1 88 ? 9.182 8.666 -12.764 1.00 97.62 88 TRP A C 1
ATOM 713 O O . TRP A 1 88 ? 9.909 8.228 -11.876 1.00 97.62 88 TRP A O 1
ATOM 723 N N . ILE A 1 89 ? 9.546 9.684 -13.550 1.00 96.88 89 ILE A N 1
ATOM 724 C CA . ILE A 1 89 ? 10.840 10.372 -13.467 1.00 96.88 89 ILE A CA 1
ATOM 725 C C . ILE A 1 89 ? 11.005 11.113 -12.137 1.00 96.88 89 ILE A C 1
ATOM 727 O O . ILE A 1 89 ? 12.113 11.251 -11.623 1.00 96.88 89 ILE A O 1
ATOM 731 N N . SER A 1 90 ? 9.898 11.570 -11.553 1.00 96.62 90 SER A N 1
ATOM 732 C CA . SER A 1 90 ? 9.889 12.278 -10.273 1.00 96.62 90 SER A CA 1
ATOM 733 C C . SER A 1 90 ? 9.879 11.359 -9.053 1.00 96.62 90 SER A C 1
ATOM 735 O O . SER A 1 90 ? 9.963 11.867 -7.938 1.00 96.62 90 SER A O 1
ATOM 737 N N . ILE A 1 91 ? 9.803 10.033 -9.228 1.00 97.06 91 ILE A N 1
ATOM 738 C CA . ILE A 1 91 ? 9.678 9.072 -8.125 1.00 97.06 91 ILE A CA 1
ATOM 739 C C . ILE A 1 91 ? 11.077 8.606 -7.694 1.00 97.06 91 ILE A C 1
ATOM 741 O O . ILE A 1 91 ? 11.661 7.736 -8.344 1.00 97.06 91 ILE A O 1
ATOM 745 N N . P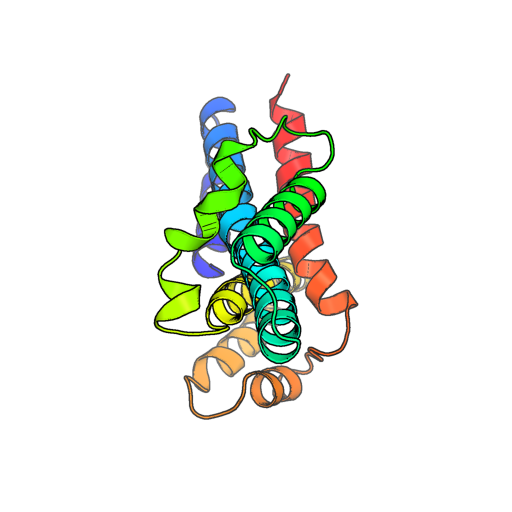RO A 1 92 ? 11.636 9.102 -6.573 1.00 96.94 92 PRO A N 1
ATOM 746 C CA . PRO A 1 92 ? 13.039 8.847 -6.238 1.00 96.94 92 PRO A CA 1
ATOM 747 C C . PRO A 1 92 ? 13.312 7.374 -5.908 1.00 96.94 92 PRO A C 1
ATOM 749 O O . PRO A 1 92 ? 14.404 6.869 -6.167 1.00 96.94 92 PRO A O 1
ATOM 752 N N . HIS A 1 93 ? 12.311 6.676 -5.363 1.00 97.00 93 HIS A N 1
ATOM 753 C CA . HIS A 1 93 ? 12.410 5.269 -4.974 1.00 97.00 93 HIS A CA 1
ATOM 754 C C . HIS A 1 93 ? 12.720 4.342 -6.156 1.00 97.00 93 HIS A C 1
ATOM 756 O O . HIS A 1 93 ? 13.478 3.397 -5.977 1.00 97.00 93 HIS A O 1
ATOM 762 N N . ILE A 1 94 ? 12.245 4.656 -7.368 1.00 96.19 94 ILE A N 1
ATOM 763 C CA . ILE A 1 94 ? 12.528 3.855 -8.574 1.00 96.19 94 ILE A CA 1
ATOM 764 C C . ILE A 1 94 ? 14.032 3.853 -8.906 1.00 96.19 94 ILE A C 1
ATOM 766 O O . ILE A 1 94 ? 14.553 2.892 -9.464 1.00 96.19 94 ILE A O 1
ATOM 770 N N . TYR A 1 95 ? 14.758 4.915 -8.547 1.00 95.06 95 TYR A N 1
ATOM 771 C CA . TYR A 1 95 ? 16.167 5.081 -8.917 1.00 95.06 95 TYR A CA 1
ATOM 772 C C . TYR A 1 95 ? 17.133 4.796 -7.771 1.00 95.06 95 TYR A C 1
ATOM 774 O O . TYR A 1 95 ? 18.199 4.218 -7.980 1.00 95.06 95 TYR A O 1
ATOM 782 N N . HIS A 1 96 ? 16.799 5.250 -6.564 1.00 96.12 96 HIS A N 1
ATOM 783 C CA . HIS A 1 96 ? 17.713 5.201 -5.424 1.00 96.12 96 HIS A CA 1
ATOM 784 C C . HIS A 1 96 ? 17.558 3.935 -4.589 1.00 96.12 96 HIS A C 1
ATOM 786 O O . HIS A 1 96 ? 18.527 3.493 -3.971 1.00 96.12 96 HIS A O 1
ATOM 792 N N . THR A 1 97 ? 16.361 3.351 -4.566 1.00 96.56 97 THR A N 1
ATOM 793 C CA . THR A 1 97 ? 16.038 2.170 -3.762 1.00 96.56 97 THR A CA 1
ATOM 794 C C . THR A 1 97 ? 15.087 1.241 -4.523 1.00 96.56 97 THR A C 1
ATOM 796 O O . THR A 1 97 ? 13.934 1.080 -4.116 1.00 96.56 97 THR A O 1
ATOM 799 N N . PRO A 1 98 ? 15.560 0.609 -5.618 1.00 94.88 98 PRO A N 1
ATOM 800 C CA . PRO A 1 98 ? 14.709 -0.204 -6.475 1.00 94.88 98 PRO A CA 1
ATOM 801 C C . PRO A 1 98 ? 13.896 -1.248 -5.702 1.00 94.88 98 PRO A C 1
ATOM 803 O O . PRO A 1 98 ? 14.405 -1.893 -4.780 1.00 94.88 98 PRO A O 1
ATOM 806 N N . PHE A 1 99 ? 12.631 -1.410 -6.077 1.00 96.94 99 PHE A N 1
ATOM 807 C CA . PHE A 1 99 ? 11.622 -2.293 -5.495 1.00 96.94 99 PHE A CA 1
ATOM 808 C C . PHE A 1 99 ? 11.237 -1.989 -4.041 1.00 96.94 99 PHE A C 1
ATOM 810 O O . PHE A 1 99 ? 10.455 -2.732 -3.444 1.00 96.94 99 PHE A O 1
ATOM 817 N N . TYR A 1 100 ? 11.713 -0.887 -3.454 1.00 97.31 100 TYR A N 1
ATOM 818 C CA . TYR A 1 100 ? 11.396 -0.543 -2.066 1.00 97.31 100 TYR A CA 1
ATOM 819 C C . TYR A 1 100 ? 9.919 -0.200 -1.850 1.00 97.31 100 TYR A C 1
ATOM 821 O O . TYR A 1 100 ? 9.385 -0.481 -0.779 1.00 97.31 100 TYR A O 1
ATOM 829 N N . CYS A 1 101 ? 9.225 0.324 -2.868 1.00 97.62 101 CYS A N 1
ATOM 830 C CA . CYS A 1 101 ? 7.796 0.633 -2.779 1.00 97.62 101 CYS A CA 1
ATOM 831 C C . CYS A 1 101 ? 6.943 -0.575 -2.348 1.00 97.62 101 CYS A C 1
ATOM 833 O O . CYS A 1 101 ? 5.938 -0.405 -1.660 1.00 97.62 101 CYS A O 1
ATOM 835 N N . TYR A 1 102 ? 7.391 -1.803 -2.633 1.00 97.25 102 TYR A N 1
ATOM 836 C CA . TYR A 1 102 ? 6.731 -3.023 -2.165 1.00 97.25 102 TYR A CA 1
ATOM 837 C C . TYR A 1 102 ? 6.625 -3.078 -0.636 1.00 97.25 102 TYR A C 1
ATOM 839 O O . TYR A 1 102 ? 5.616 -3.540 -0.106 1.00 97.25 102 TYR A O 1
ATOM 847 N N . ALA A 1 103 ? 7.642 -2.591 0.082 1.00 97.12 103 ALA A N 1
ATOM 848 C CA . ALA A 1 103 ? 7.662 -2.604 1.539 1.00 97.12 103 ALA A CA 1
ATOM 849 C C . ALA A 1 103 ? 6.547 -1.734 2.142 1.00 97.12 103 ALA A C 1
ATOM 851 O O . ALA A 1 103 ? 5.997 -2.111 3.178 1.00 97.12 103 ALA A O 1
ATOM 852 N N . TYR A 1 104 ? 6.170 -0.630 1.484 1.00 97.75 104 TYR A N 1
ATOM 853 C CA . TYR A 1 104 ? 5.026 0.188 1.896 1.00 97.75 104 TYR A CA 1
ATOM 854 C C . TYR A 1 104 ? 3.714 -0.583 1.742 1.00 97.75 104 TYR A C 1
ATOM 856 O O . TYR A 1 104 ? 2.995 -0.749 2.729 1.00 97.75 104 TYR A O 1
ATOM 864 N N . SER A 1 105 ? 3.446 -1.139 0.552 1.00 97.38 105 SER A N 1
ATOM 865 C CA . SER A 1 105 ? 2.230 -1.927 0.313 1.00 97.38 105 SER A CA 1
ATOM 866 C C . SER A 1 105 ? 2.128 -3.115 1.262 1.00 97.38 105 SER A C 1
ATOM 868 O O . SER A 1 105 ? 1.086 -3.334 1.879 1.00 97.38 105 SER A O 1
ATOM 870 N N . PHE A 1 106 ? 3.224 -3.863 1.407 1.00 97.25 106 PHE A N 1
ATOM 871 C CA . PHE A 1 106 ? 3.304 -5.014 2.296 1.00 97.25 106 PHE A CA 1
ATOM 872 C C . PHE A 1 106 ? 3.061 -4.611 3.752 1.00 97.25 106 PHE A C 1
ATOM 874 O O . PHE A 1 106 ? 2.222 -5.212 4.416 1.00 97.25 106 PHE A O 1
ATOM 881 N N . GLY A 1 107 ? 3.764 -3.593 4.255 1.00 97.12 107 GLY A N 1
ATOM 882 C CA . GLY A 1 107 ? 3.679 -3.172 5.654 1.00 97.12 107 GLY A CA 1
ATOM 883 C C . GLY A 1 107 ? 2.304 -2.622 6.035 1.00 97.12 107 GLY A C 1
ATOM 884 O O . GLY A 1 107 ? 1.760 -2.997 7.081 1.00 97.12 107 GLY A O 1
ATOM 885 N N . GLN A 1 108 ? 1.722 -1.781 5.175 1.00 97.94 108 GLN A N 1
ATOM 886 C CA . GLN A 1 108 ? 0.385 -1.223 5.376 1.00 97.94 108 GLN A CA 1
ATOM 887 C C . GLN A 1 108 ? -0.665 -2.333 5.351 1.00 97.94 108 GLN A C 1
ATOM 889 O O . GLN A 1 108 ? -1.405 -2.500 6.320 1.00 97.94 108 GLN A O 1
ATOM 894 N N . LEU A 1 109 ? -0.693 -3.151 4.293 1.00 97.88 109 LEU A N 1
ATOM 895 C CA . LEU A 1 109 ? -1.706 -4.195 4.150 1.00 97.88 109 LEU A CA 1
ATOM 896 C C . LEU A 1 109 ? -1.564 -5.287 5.218 1.00 97.88 109 LEU A C 1
ATOM 898 O O . LEU A 1 109 ? -2.572 -5.810 5.695 1.00 97.88 109 LEU A O 1
ATOM 902 N N . LEU A 1 110 ? -0.336 -5.594 5.652 1.00 97.88 110 LEU A N 1
ATOM 903 C CA . LEU A 1 110 ? -0.088 -6.512 6.764 1.00 97.88 110 LEU A CA 1
ATOM 904 C C . LEU A 1 110 ? -0.699 -5.954 8.047 1.00 97.88 110 LEU A C 1
ATOM 906 O O . LEU A 1 110 ? -1.429 -6.657 8.740 1.00 97.88 110 LEU A O 1
ATOM 910 N N . SER A 1 111 ? -0.441 -4.681 8.341 1.00 97.69 111 SER A N 1
ATOM 911 C CA . SER A 1 111 ? -0.973 -4.018 9.531 1.00 97.69 111 SER A CA 1
ATOM 912 C C . SER A 1 111 ? -2.501 -3.963 9.525 1.00 97.69 111 SER A C 1
ATOM 914 O O . SER A 1 111 ? -3.107 -4.279 10.545 1.00 97.69 111 SER A O 1
ATOM 916 N N . LEU A 1 112 ? -3.124 -3.633 8.388 1.00 98.12 112 LEU A N 1
ATOM 917 C CA . LEU A 1 112 ? -4.584 -3.636 8.231 1.00 98.12 112 LEU A CA 1
ATOM 918 C C . LEU A 1 112 ? -5.170 -5.047 8.390 1.00 98.12 112 LEU A C 1
ATOM 920 O O . LEU A 1 112 ? -6.182 -5.226 9.060 1.00 98.12 112 LEU A O 1
ATOM 924 N N . SER A 1 113 ? -4.507 -6.074 7.851 1.00 98.12 113 SER A N 1
ATOM 925 C CA . SER A 1 113 ? -4.952 -7.471 7.976 1.00 98.12 113 SER A CA 1
ATOM 926 C C . SER A 1 113 ? -4.843 -7.987 9.417 1.00 98.12 113 SER A C 1
ATOM 928 O O . SER A 1 113 ? -5.750 -8.657 9.916 1.00 98.12 113 SER A O 1
ATOM 930 N N . LEU A 1 114 ? -3.765 -7.634 10.127 1.00 98.00 114 LEU A N 1
ATOM 931 C CA . LEU A 1 114 ? -3.620 -7.900 11.563 1.00 98.00 114 LEU A CA 1
ATOM 932 C C . LEU A 1 114 ? -4.665 -7.127 12.379 1.00 98.00 114 LEU A C 1
ATOM 934 O O . LEU A 1 114 ? -5.217 -7.666 13.338 1.00 98.00 114 LEU A O 1
ATOM 938 N N . TYR A 1 115 ? -4.970 -5.885 11.998 1.00 97.94 115 TYR A N 1
ATOM 939 C CA . TYR A 1 115 ? -6.006 -5.089 12.651 1.00 97.94 115 TYR A CA 1
ATOM 940 C C . TYR A 1 115 ? -7.394 -5.706 12.468 1.00 97.94 115 TYR A C 1
ATOM 942 O O . TYR A 1 115 ? -8.140 -5.855 13.435 1.00 97.94 115 TYR A O 1
ATOM 950 N N . GLN A 1 116 ? -7.710 -6.187 11.265 1.00 97.56 116 GLN A N 1
ATOM 951 C CA . GLN A 1 116 ? -8.951 -6.911 11.009 1.00 97.56 116 GLN A CA 1
ATOM 952 C C . GLN A 1 116 ? -9.073 -8.172 11.882 1.00 97.56 116 GLN A C 1
ATOM 954 O O . GLN A 1 116 ? -10.149 -8.458 12.410 1.00 97.56 116 GLN A O 1
ATOM 959 N N . GLN A 1 117 ? -7.981 -8.918 12.081 1.00 97.00 117 GLN A N 1
ATOM 960 C CA . GLN A 1 117 ? -7.959 -10.064 13.001 1.00 97.00 117 GLN A CA 1
ATOM 961 C C . GLN A 1 117 ? -8.240 -9.630 14.445 1.00 97.00 117 GLN A C 1
ATOM 963 O O . GLN A 1 117 ? -9.054 -10.254 15.128 1.00 97.00 117 GLN A O 1
ATOM 968 N N . TYR A 1 118 ? -7.633 -8.527 14.892 1.00 97.56 118 TYR A N 1
ATOM 969 C CA . TYR A 1 118 ? -7.914 -7.935 16.199 1.00 97.56 118 TYR A CA 1
ATOM 970 C C . TYR A 1 118 ? -9.387 -7.529 16.352 1.00 97.56 118 TYR A C 1
ATOM 972 O O . TYR A 1 118 ? -9.986 -7.832 17.380 1.00 97.56 118 TYR A O 1
ATOM 980 N N . LYS A 1 119 ? -10.016 -6.928 15.336 1.00 96.00 119 LYS A N 1
ATOM 981 C CA . LYS A 1 119 ? -11.448 -6.569 15.373 1.00 96.00 119 LYS A CA 1
ATOM 982 C C . LYS A 1 119 ? -12.360 -7.788 15.539 1.00 96.00 119 LYS A C 1
ATOM 984 O O . LYS A 1 119 ? -13.397 -7.683 16.187 1.00 96.00 119 LYS A O 1
ATOM 989 N N . VAL A 1 120 ? -11.976 -8.941 14.984 1.00 95.69 120 VAL A N 1
ATOM 990 C CA . VAL A 1 120 ? -12.741 -10.198 15.089 1.00 95.69 120 VAL A CA 1
ATOM 991 C C . VAL A 1 120 ? -12.501 -10.910 16.424 1.00 95.69 120 VAL A C 1
ATOM 993 O O . VAL A 1 120 ? -13.442 -11.408 17.035 1.00 95.69 120 VAL A O 1
ATOM 996 N N . GLN A 1 121 ? -11.249 -10.983 16.875 1.00 96.50 121 GLN A N 1
ATOM 997 C CA . GLN A 1 121 ? -10.851 -11.788 18.037 1.00 96.50 121 GLN A CA 1
ATOM 998 C C . GLN A 1 121 ? -10.798 -10.988 19.353 1.00 96.50 121 GLN A C 1
ATOM 1000 O O . GLN A 1 121 ? -10.748 -11.564 20.442 1.00 96.50 121 GLN A O 1
ATOM 1005 N N . GLY A 1 122 ? -10.777 -9.658 19.276 1.00 95.81 122 GLY A N 1
ATOM 1006 C CA . GLY A 1 122 ? -10.6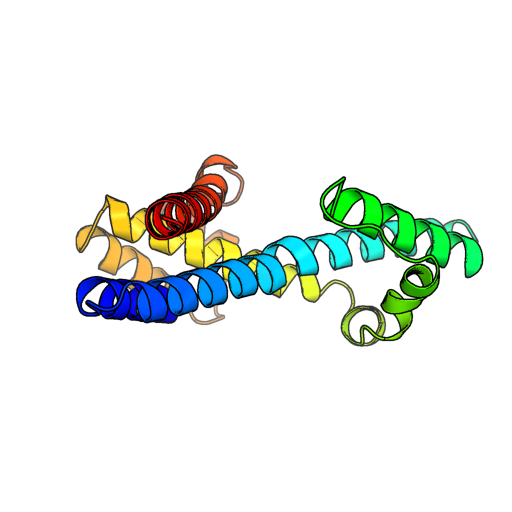49 -8.756 20.414 1.00 95.81 122 GLY A CA 1
ATOM 1007 C C . GLY A 1 122 ? -9.352 -8.967 21.198 1.00 95.81 122 GLY A C 1
ATOM 1008 O O . GLY A 1 122 ? -8.267 -9.157 20.644 1.00 95.81 122 GLY A O 1
ATOM 1009 N N . GLN A 1 123 ? -9.458 -8.949 22.530 1.00 95.62 123 GLN A N 1
ATOM 1010 C CA . GLN A 1 123 ? -8.306 -9.071 23.434 1.00 95.62 123 GLN A CA 1
ATOM 1011 C C . GLN A 1 123 ? -7.527 -10.386 23.266 1.00 95.62 123 GLN A C 1
ATOM 1013 O O . GLN A 1 123 ? -6.331 -10.416 23.555 1.00 95.62 123 GLN A O 1
ATOM 1018 N N . ALA A 1 124 ? -8.157 -11.446 22.745 1.00 96.81 124 ALA A N 1
ATOM 1019 C CA . ALA A 1 124 ? -7.489 -12.721 22.487 1.00 96.81 124 ALA A CA 1
ATOM 1020 C C . ALA A 1 124 ? -6.360 -12.612 21.443 1.00 96.81 124 ALA A C 1
ATOM 1022 O O . ALA A 1 124 ? -5.460 -13.448 21.435 1.00 96.81 124 ALA A O 1
ATOM 1023 N N . PHE A 1 125 ? -6.357 -11.563 20.612 1.00 97.44 125 PHE A N 1
ATOM 1024 C CA . PHE A 1 125 ? -5.301 -11.311 19.631 1.00 97.44 125 PHE A CA 1
ATOM 1025 C C . PHE A 1 125 ? -4.068 -10.599 20.216 1.00 97.44 125 PHE A C 1
ATOM 1027 O O . PHE A 1 125 ? -3.007 -10.581 19.593 1.00 97.44 125 PHE A O 1
ATOM 1034 N N . GLN A 1 126 ? -4.150 -10.021 21.420 1.00 96.25 126 GLN A N 1
ATOM 1035 C CA . GLN A 1 126 ? -3.024 -9.276 22.005 1.00 96.25 126 GLN A CA 1
ATOM 1036 C C . GLN A 1 126 ? -1.740 -10.113 22.146 1.00 96.25 126 GLN A C 1
ATOM 1038 O O . GLN A 1 126 ? -0.681 -9.611 21.770 1.00 96.25 126 GLN A O 1
ATOM 1043 N N . PRO A 1 127 ? -1.777 -11.381 22.615 1.00 97.31 127 PRO A N 1
ATOM 1044 C CA . PRO A 1 127 ? -0.573 -12.208 22.681 1.00 97.31 127 PRO A CA 1
ATOM 1045 C C . PRO A 1 127 ? 0.066 -12.450 21.308 1.00 97.31 127 PRO A C 1
ATOM 1047 O O . PRO A 1 127 ? 1.290 -12.508 21.216 1.00 97.31 127 PRO A O 1
ATOM 1050 N N . VAL A 1 128 ? -0.745 -12.546 20.245 1.00 97.31 128 VAL A N 1
ATOM 1051 C CA . VAL A 1 128 ? -0.262 -12.673 18.861 1.00 97.31 128 VAL A CA 1
ATOM 1052 C C . VAL A 1 128 ? 0.504 -11.417 18.458 1.00 97.31 128 VAL A C 1
ATOM 1054 O O . VAL A 1 128 ? 1.664 -11.512 18.059 1.00 97.31 128 VAL A O 1
ATOM 1057 N N . LEU A 1 129 ? -0.100 -10.238 18.637 1.00 97.44 129 LEU A N 1
ATOM 1058 C CA . LEU A 1 129 ? 0.545 -8.966 18.310 1.00 97.44 129 LEU A CA 1
ATOM 1059 C C . LEU A 1 129 ? 1.830 -8.749 19.124 1.00 97.44 129 LEU A C 1
ATOM 1061 O O . LEU A 1 129 ? 2.860 -8.386 18.560 1.00 97.44 129 LEU A O 1
ATOM 1065 N N . HIS A 1 130 ? 1.807 -9.023 20.432 1.00 97.69 130 HIS A N 1
ATOM 1066 C CA . HIS A 1 130 ? 2.994 -8.916 21.284 1.00 97.69 130 HIS A CA 1
ATOM 1067 C C . HIS A 1 130 ? 4.113 -9.857 20.839 1.00 97.69 130 HIS A C 1
ATOM 1069 O O . HIS A 1 130 ? 5.272 -9.445 20.820 1.00 97.69 130 HIS A O 1
ATOM 1075 N N . LYS A 1 131 ? 3.782 -11.098 20.453 1.00 97.69 131 LYS A N 1
ATOM 1076 C CA . LYS A 1 131 ? 4.777 -12.041 19.940 1.00 97.69 131 LYS A CA 1
ATOM 1077 C C . LYS A 1 131 ? 5.417 -11.511 18.658 1.00 97.69 131 LYS A C 1
ATOM 1079 O O . LYS A 1 131 ? 6.637 -11.521 18.590 1.00 97.69 131 LYS A O 1
ATOM 1084 N N . ILE A 1 132 ? 4.639 -10.985 17.706 1.00 97.75 132 ILE A N 1
ATOM 1085 C CA . ILE A 1 132 ? 5.174 -10.362 16.479 1.00 97.75 132 ILE A CA 1
ATOM 1086 C C . ILE A 1 132 ? 6.135 -9.214 16.826 1.00 97.75 132 ILE A C 1
ATOM 1088 O O . ILE A 1 132 ? 7.269 -9.194 16.351 1.00 97.75 132 ILE A O 1
ATOM 1092 N N . LEU A 1 133 ? 5.709 -8.280 17.685 1.00 97.44 133 LEU A N 1
ATOM 1093 C CA . LEU A 1 133 ? 6.508 -7.106 18.058 1.00 97.44 133 LEU A CA 1
ATOM 1094 C C . LEU A 1 133 ? 7.814 -7.477 18.779 1.00 97.44 133 LEU A C 1
ATOM 1096 O O . LEU A 1 133 ? 8.829 -6.808 18.590 1.00 97.44 133 LEU A O 1
ATOM 1100 N N . ALA A 1 134 ? 7.811 -8.553 19.570 1.00 97.81 134 ALA A N 1
ATOM 1101 C CA . ALA A 1 134 ? 8.979 -9.001 20.325 1.00 97.81 134 ALA A CA 1
ATOM 1102 C C . ALA A 1 134 ? 10.158 -9.454 19.441 1.00 97.81 134 ALA A C 1
ATOM 1104 O O . ALA A 1 134 ? 11.295 -9.435 19.911 1.00 97.81 134 ALA A O 1
ATOM 1105 N N . TYR A 1 135 ? 9.930 -9.820 18.172 1.00 97.62 135 TYR A N 1
ATOM 1106 C CA . TYR A 1 135 ? 11.025 -10.181 17.260 1.00 97.62 135 TYR A CA 1
ATOM 1107 C C . TYR A 1 135 ? 11.880 -8.985 16.849 1.00 97.62 135 TYR A C 1
ATOM 1109 O O . TYR A 1 135 ? 13.050 -9.174 16.498 1.00 97.62 135 TYR A O 1
ATOM 1117 N N . GLY A 1 136 ? 11.322 -7.770 16.828 1.00 94.94 136 GLY A N 1
ATOM 1118 C CA . GLY A 1 136 ? 11.954 -6.644 16.143 1.00 94.94 136 GLY A CA 1
ATOM 1119 C C . GLY A 1 136 ? 12.339 -7.032 14.708 1.00 94.94 136 GLY A C 1
ATOM 1120 O O . GLY A 1 136 ? 11.494 -7.466 13.932 1.00 94.94 136 GLY A O 1
ATOM 1121 N N . GLY A 1 137 ? 13.628 -6.924 14.373 1.00 94.81 137 GLY A N 1
ATOM 1122 C CA . GLY A 1 137 ? 14.185 -7.339 13.075 1.00 94.81 137 GLY A CA 1
ATOM 1123 C C . GLY A 1 137 ? 14.972 -8.656 13.093 1.00 94.81 137 GLY A C 1
ATOM 1124 O O . GLY A 1 137 ? 15.767 -8.889 12.189 1.00 94.81 137 GLY A O 1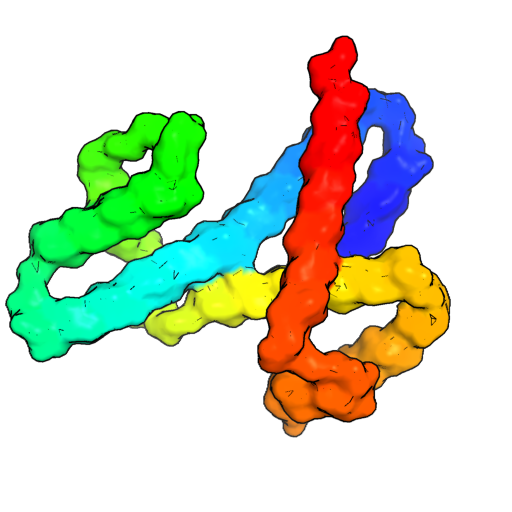
ATOM 1125 N N . SER A 1 138 ? 14.832 -9.488 14.132 1.00 97.19 138 SER A N 1
ATOM 1126 C CA . SER A 1 138 ? 15.680 -10.682 14.327 1.00 97.19 138 SER A CA 1
ATOM 1127 C C . SER A 1 138 ? 15.345 -11.872 13.418 1.00 97.19 138 SER A C 1
ATOM 1129 O O . SER A 1 138 ? 16.148 -12.798 13.309 1.00 97.19 138 SER A O 1
ATOM 1131 N N . ALA A 1 139 ? 14.189 -11.852 12.750 1.00 97.25 139 ALA A N 1
ATOM 1132 C CA . ALA A 1 139 ? 13.738 -12.906 11.849 1.00 97.25 139 ALA A CA 1
ATOM 1133 C C . ALA A 1 139 ? 12.992 -12.334 10.634 1.00 97.25 139 ALA A C 1
ATOM 1135 O O . ALA A 1 139 ? 12.588 -11.171 10.619 1.00 97.25 139 ALA A O 1
ATOM 1136 N N . SER A 1 140 ? 12.808 -13.158 9.598 1.00 96.31 140 SER A N 1
ATOM 1137 C CA . SER A 1 140 ? 12.063 -12.746 8.406 1.00 96.31 140 SER A CA 1
ATOM 1138 C C . SER A 1 140 ? 10.564 -12.605 8.706 1.00 96.31 140 SER A C 1
ATOM 1140 O O . SER A 1 140 ? 10.034 -13.370 9.518 1.00 96.31 140 SER A O 1
ATOM 1142 N N . PRO A 1 141 ? 9.838 -11.710 8.006 1.00 95.19 141 PRO A N 1
ATOM 1143 C CA . PRO A 1 141 ? 8.393 -11.567 8.188 1.00 95.19 141 PRO A CA 1
ATOM 1144 C C . PRO A 1 141 ? 7.626 -12.889 8.036 1.00 95.19 141 PRO A C 1
ATOM 1146 O O . PRO A 1 141 ? 6.724 -13.167 8.819 1.00 95.19 141 PRO A O 1
ATOM 1149 N N . ASN A 1 142 ? 8.023 -13.743 7.083 1.00 95.94 142 ASN A N 1
ATOM 1150 C CA . ASN A 1 142 ? 7.404 -15.058 6.883 1.00 95.94 142 ASN A CA 1
ATOM 1151 C C . ASN A 1 142 ? 7.549 -15.968 8.104 1.00 95.94 142 ASN A C 1
ATOM 1153 O O . ASN A 1 142 ? 6.582 -16.596 8.527 1.00 95.94 142 ASN A O 1
ATOM 1157 N N . HIS A 1 143 ? 8.747 -16.017 8.689 1.00 97.31 143 HIS A N 1
ATOM 1158 C CA . HIS A 1 143 ? 8.991 -16.819 9.882 1.00 97.31 143 HIS A CA 1
ATOM 1159 C C . HIS A 1 143 ? 8.154 -16.322 11.064 1.00 97.31 143 HIS A C 1
ATOM 1161 O O . HIS A 1 143 ? 7.428 -17.107 11.670 1.00 97.31 143 HIS A O 1
ATOM 1167 N N . I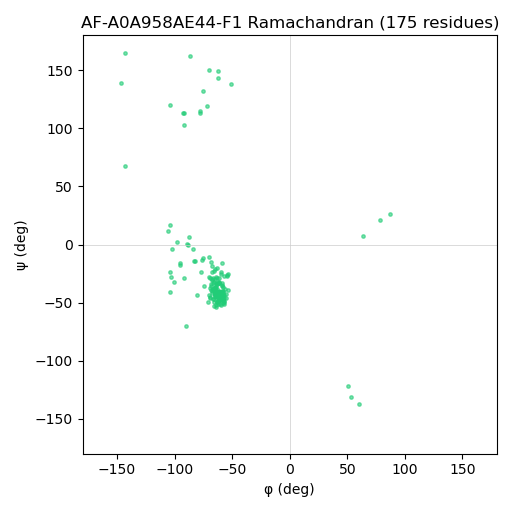LE A 1 144 ? 8.189 -15.010 11.322 1.00 97.88 144 ILE A N 1
ATOM 1168 C CA . ILE A 1 144 ? 7.471 -14.377 12.435 1.00 97.88 144 ILE A CA 1
ATOM 1169 C C . ILE A 1 144 ? 5.966 -14.657 12.346 1.00 97.88 144 ILE A C 1
ATOM 1171 O O . ILE A 1 144 ? 5.355 -15.064 13.334 1.00 97.88 144 ILE A O 1
ATOM 1175 N N . LEU A 1 145 ? 5.368 -14.464 11.165 1.00 97.19 145 LEU A N 1
ATOM 1176 C CA . LEU A 1 145 ? 3.937 -14.694 10.955 1.00 97.19 145 LEU A CA 1
ATOM 1177 C C . LEU A 1 145 ? 3.570 -16.180 11.071 1.00 97.19 145 LEU A C 1
ATOM 1179 O O . LEU A 1 145 ? 2.596 -16.518 11.747 1.00 97.19 145 LEU A O 1
ATOM 1183 N N . THR A 1 146 ? 4.392 -17.077 10.521 1.00 97.31 146 THR A N 1
ATOM 1184 C CA . THR A 1 146 ? 4.168 -18.529 10.633 1.00 97.31 146 THR A CA 1
ATOM 1185 C C . THR A 1 146 ? 4.146 -18.977 12.098 1.00 97.31 146 THR A C 1
ATOM 1187 O O . THR A 1 146 ? 3.295 -19.769 12.501 1.00 97.31 146 THR A O 1
ATOM 1190 N N . GLU A 1 147 ? 5.035 -18.438 12.937 1.00 96.94 147 GLU A N 1
ATOM 1191 C CA . GLU A 1 147 ? 5.122 -18.782 14.362 1.00 96.94 147 GLU A CA 1
ATOM 1192 C C . GLU A 1 147 ? 3.931 -18.326 15.215 1.00 96.94 147 GLU A C 1
ATOM 1194 O O . GLU A 1 147 ? 3.780 -18.780 16.357 1.00 96.94 147 GLU A O 1
ATOM 1199 N N . VAL A 1 148 ? 3.103 -17.424 14.691 1.00 96.38 148 VAL A N 1
ATOM 1200 C CA . VAL A 1 148 ? 1.827 -17.021 15.297 1.00 96.38 148 VAL A CA 1
ATOM 1201 C C . VAL A 1 148 ? 0.618 -17.604 14.561 1.00 96.38 148 VAL A C 1
ATOM 1203 O O . VAL A 1 148 ? -0.514 -17.217 14.838 1.00 96.38 148 VAL A O 1
ATOM 1206 N N . GLY A 1 149 ? 0.844 -18.559 13.653 1.00 96.00 149 GLY A N 1
ATOM 1207 C CA . GLY A 1 149 ? -0.212 -19.253 12.919 1.00 96.00 149 GLY A CA 1
ATOM 1208 C C . GLY A 1 149 ? -0.807 -18.452 11.760 1.00 96.00 149 GLY A C 1
ATOM 1209 O O . GLY A 1 149 ? -1.930 -18.737 11.354 1.00 96.00 149 GLY A O 1
ATOM 1210 N N . ILE A 1 150 ? -0.088 -17.455 11.238 1.00 96.81 150 ILE A N 1
ATOM 1211 C CA . ILE A 1 150 ? -0.497 -16.664 10.074 1.00 96.81 150 ILE A CA 1
ATOM 1212 C C . ILE A 1 150 ? 0.303 -17.121 8.851 1.00 96.81 150 ILE A C 1
ATOM 1214 O O . ILE A 1 150 ? 1.527 -17.007 8.824 1.00 96.81 150 ILE A O 1
ATOM 1218 N N . ASP A 1 151 ? -0.401 -17.595 7.825 1.00 95.62 151 ASP A N 1
ATOM 1219 C CA . ASP A 1 151 ? 0.180 -17.919 6.522 1.00 95.62 151 ASP A CA 1
ATOM 1220 C C . ASP A 1 151 ? 0.078 -16.713 5.577 1.00 95.62 151 ASP A C 1
ATOM 1222 O O . ASP A 1 151 ? -1.012 -16.317 5.167 1.00 95.62 151 ASP A O 1
ATOM 1226 N N . MET A 1 152 ? 1.222 -16.127 5.212 1.00 93.69 152 MET A N 1
ATOM 1227 C CA . MET A 1 152 ? 1.263 -15.006 4.266 1.00 93.69 152 MET A CA 1
ATOM 1228 C C . MET A 1 152 ? 1.044 -15.420 2.806 1.00 93.69 152 MET A C 1
ATOM 1230 O O . MET A 1 152 ? 0.859 -14.548 1.958 1.00 93.69 152 MET A O 1
ATOM 1234 N N . ALA A 1 153 ? 1.080 -16.716 2.489 1.00 94.56 153 ALA A N 1
ATOM 1235 C CA . ALA A 1 153 ? 0.740 -17.216 1.164 1.00 94.56 153 ALA A CA 1
ATOM 1236 C C . ALA A 1 153 ? -0.778 -17.378 0.973 1.00 94.56 153 ALA A C 1
ATOM 1238 O O . ALA A 1 153 ? -1.221 -17.510 -0.168 1.00 94.56 153 ALA A O 1
ATOM 1239 N N . ASP A 1 154 ? -1.577 -17.335 2.048 1.00 96.50 154 ASP A N 1
ATOM 1240 C CA . ASP A 1 154 ? -3.037 -17.403 1.970 1.00 96.50 154 ASP A CA 1
ATOM 1241 C C . ASP A 1 154 ? -3.629 -16.042 1.551 1.00 96.50 154 ASP A C 1
ATOM 1243 O O . ASP A 1 154 ? -3.578 -15.072 2.317 1.00 96.50 154 ASP A O 1
ATOM 1247 N N . PRO A 1 155 ? -4.272 -15.934 0.371 1.00 96.38 155 PRO A N 1
ATOM 1248 C CA . PRO A 1 155 ? -4.922 -14.697 -0.050 1.00 96.38 155 PRO A CA 1
ATOM 1249 C C . PRO A 1 155 ? -6.029 -14.237 0.905 1.00 96.38 155 PRO A C 1
ATOM 1251 O O . PRO A 1 155 ? -6.335 -13.047 0.952 1.00 96.38 155 PRO A O 1
ATOM 1254 N N . ASN A 1 156 ? -6.651 -15.148 1.662 1.00 96.06 156 ASN A N 1
ATOM 1255 C CA . ASN A 1 156 ? -7.718 -14.787 2.596 1.00 96.06 156 ASN A CA 1
ATOM 1256 C C . ASN A 1 156 ? -7.211 -13.941 3.763 1.00 96.06 156 ASN A C 1
ATOM 1258 O O . ASN A 1 156 ? -7.957 -13.092 4.249 1.00 96.06 156 ASN A O 1
ATOM 1262 N N . PHE A 1 157 ? -5.951 -14.118 4.168 1.00 96.69 157 PHE A N 1
ATOM 1263 C CA . PHE A 1 157 ? -5.329 -13.258 5.168 1.00 96.69 157 PHE A CA 1
ATOM 1264 C C . PHE A 1 157 ? -5.314 -11.800 4.691 1.00 96.69 157 PHE A C 1
ATOM 1266 O O . PHE A 1 157 ? -5.850 -10.920 5.363 1.00 96.69 157 PHE A O 1
ATOM 1273 N N . TRP A 1 158 ? -4.795 -11.564 3.484 1.00 97.44 158 TRP A N 1
ATOM 1274 C CA . TRP A 1 158 ? -4.690 -10.232 2.881 1.00 97.44 158 TRP A CA 1
ATOM 1275 C C . TRP A 1 158 ? -6.048 -9.619 2.524 1.00 97.44 158 TRP A C 1
ATOM 1277 O O . TRP A 1 158 ? -6.241 -8.412 2.668 1.00 97.44 158 TRP A O 1
ATOM 1287 N N . ARG A 1 159 ? -7.026 -10.446 2.123 1.00 96.94 159 ARG A N 1
ATOM 1288 C CA . ARG A 1 159 ? -8.427 -10.013 1.952 1.00 96.94 159 ARG A CA 1
ATOM 1289 C C . ARG A 1 159 ? -9.014 -9.423 3.231 1.00 96.94 159 ARG A C 1
ATOM 1291 O O . ARG A 1 159 ? -9.901 -8.584 3.138 1.00 96.94 159 ARG A O 1
ATOM 1298 N N . GLY A 1 160 ? -8.522 -9.818 4.407 1.00 96.44 160 GLY A N 1
ATOM 1299 C CA . GLY A 1 160 ? -8.904 -9.201 5.675 1.00 96.44 160 GLY A CA 1
ATOM 1300 C C . GLY A 1 160 ? -8.581 -7.705 5.724 1.00 96.44 160 GLY A C 1
ATOM 1301 O O . GLY A 1 160 ? -9.432 -6.921 6.132 1.00 96.44 160 GLY A O 1
ATOM 1302 N N . GLY A 1 161 ? -7.397 -7.300 5.256 1.00 97.12 161 GLY A N 1
ATOM 1303 C CA . GLY A 1 161 ? -7.015 -5.888 5.187 1.00 97.12 161 GLY A CA 1
ATOM 1304 C C . GLY A 1 161 ? -7.899 -5.082 4.234 1.00 97.12 161 GLY A C 1
ATOM 1305 O O . GLY A 1 161 ? -8.344 -3.999 4.595 1.00 97.12 161 GLY A O 1
ATOM 1306 N N . PHE A 1 162 ? -8.224 -5.631 3.060 1.00 97.50 162 PHE A N 1
ATOM 1307 C CA . PHE A 1 162 ? -9.153 -4.979 2.127 1.00 97.50 162 PHE A CA 1
ATOM 1308 C C . PHE A 1 162 ? -10.568 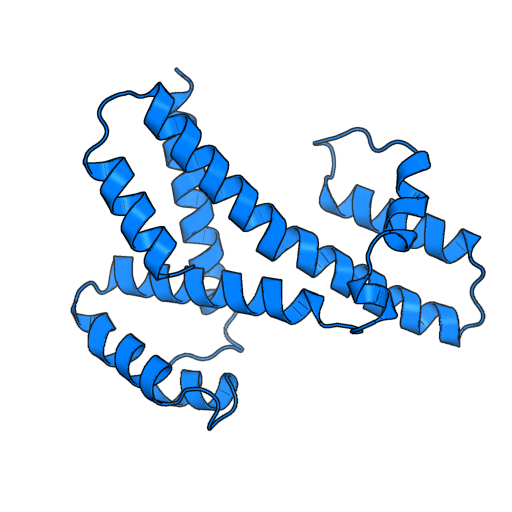-4.880 2.693 1.00 97.50 162 PHE A C 1
ATOM 1310 O O . PHE A 1 162 ? -11.158 -3.813 2.639 1.00 97.50 162 PHE A O 1
ATOM 1317 N N . LYS A 1 163 ? -11.067 -5.935 3.350 1.00 96.94 163 LYS A N 1
ATOM 1318 C CA . LYS A 1 163 ? -12.378 -5.912 4.012 1.00 96.94 1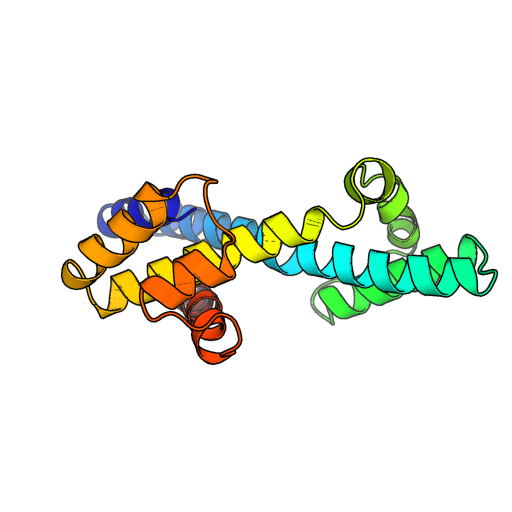63 LYS A CA 1
ATOM 1319 C C . LYS A 1 163 ? -12.479 -4.820 5.082 1.00 96.94 163 LYS A C 1
ATOM 1321 O O . LYS A 1 163 ? -13.555 -4.271 5.294 1.00 96.94 163 LYS A O 1
ATOM 1326 N N . PHE A 1 164 ? -11.382 -4.533 5.783 1.00 96.06 164 PHE A N 1
ATOM 1327 C CA . PHE A 1 164 ? -11.351 -3.430 6.738 1.00 96.06 164 PHE A CA 1
ATOM 1328 C C . PHE A 1 164 ? -11.541 -2.077 6.035 1.00 96.06 164 PHE A C 1
ATOM 1330 O O . PHE A 1 164 ? -12.343 -1.267 6.488 1.00 96.06 164 PHE A O 1
ATOM 1337 N N . VAL A 1 165 ? -10.856 -1.863 4.906 1.00 97.31 165 VAL A N 1
ATOM 1338 C CA . VAL A 1 165 ? -11.013 -0.652 4.084 1.00 97.31 165 VAL A CA 1
ATOM 1339 C C . VAL A 1 165 ? -12.419 -0.560 3.487 1.00 97.31 165 VAL A C 1
ATOM 1341 O O . VAL A 1 165 ? -13.026 0.501 3.577 1.00 97.31 165 VAL A O 1
ATOM 1344 N N . ASP A 1 166 ? -12.968 -1.664 2.970 1.00 97.31 166 ASP A N 1
ATOM 1345 C CA . ASP A 1 166 ? -14.348 -1.722 2.466 1.00 97.31 166 ASP A CA 1
ATOM 1346 C C . ASP A 1 166 ? -15.346 -1.277 3.545 1.00 97.31 166 ASP A C 1
ATOM 1348 O O . ASP A 1 166 ? -16.232 -0.477 3.277 1.00 97.31 166 ASP A O 1
ATOM 1352 N N . GLY A 1 167 ? -15.154 -1.711 4.796 1.00 96.56 167 GLY A N 1
ATOM 1353 C CA . GLY A 1 167 ? -15.997 -1.280 5.912 1.00 96.56 167 GLY A CA 1
ATOM 1354 C C . GLY A 1 167 ? -15.920 0.224 6.206 1.00 96.56 167 GLY A C 1
ATOM 1355 O O . GLY A 1 167 ? -16.931 0.814 6.580 1.00 96.56 167 GLY A O 1
ATOM 1356 N N . MET A 1 168 ? -14.754 0.856 6.018 1.00 96.50 168 MET A N 1
ATOM 1357 C CA . MET A 1 168 ? -14.622 2.315 6.144 1.00 96.50 168 MET A CA 1
ATOM 1358 C C . MET A 1 168 ? -15.351 3.047 5.010 1.00 96.50 168 MET A C 1
ATOM 1360 O O . MET A 1 168 ? -15.957 4.088 5.254 1.00 96.50 168 MET A O 1
ATOM 1364 N N . ILE A 1 169 ? -15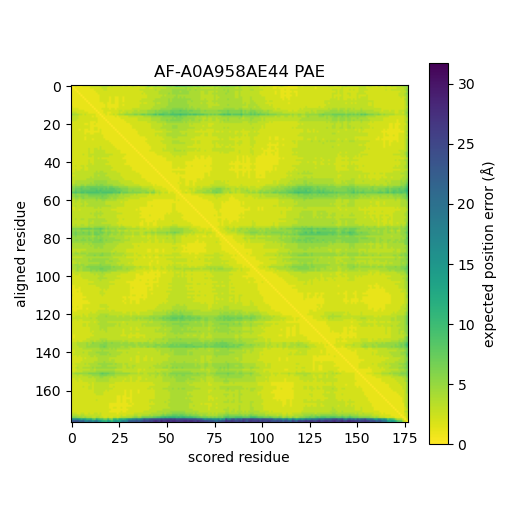.312 2.506 3.788 1.00 97.12 169 ILE A N 1
ATOM 1365 C CA . ILE A 1 169 ? -16.044 3.051 2.634 1.00 97.12 169 ILE A CA 1
ATOM 1366 C C . ILE A 1 169 ? -17.555 2.929 2.866 1.00 97.12 169 ILE A C 1
ATOM 1368 O O . ILE A 1 169 ? -18.270 3.919 2.731 1.00 97.12 169 ILE A O 1
ATOM 1372 N N . ASP A 1 170 ? -18.025 1.758 3.301 1.00 97.19 170 ASP A N 1
ATOM 1373 C CA . ASP A 1 170 ? -19.432 1.534 3.640 1.00 97.19 170 ASP A CA 1
ATOM 1374 C C . ASP A 1 170 ? -19.906 2.530 4.715 1.00 97.19 170 ASP A C 1
ATOM 1376 O O . ASP A 1 170 ? -20.986 3.107 4.600 1.00 97.19 170 ASP A O 1
ATOM 1380 N N . GLU A 1 171 ? -19.100 2.767 5.759 1.00 95.62 171 GLU A N 1
ATOM 1381 C CA . GLU A 1 171 ? -19.414 3.755 6.798 1.00 95.62 171 GLU A CA 1
ATOM 1382 C C . GLU A 1 171 ? -19.453 5.180 6.232 1.00 95.62 171 GLU A C 1
ATOM 1384 O O . GLU A 1 171 ? -20.394 5.925 6.522 1.00 95.62 171 GLU A O 1
ATOM 1389 N N . LEU A 1 172 ? -18.481 5.549 5.394 1.00 96.44 172 LEU A N 1
ATOM 1390 C CA . LEU A 1 172 ? -18.420 6.854 4.738 1.00 96.44 172 LEU A CA 1
ATOM 1391 C C . LEU A 1 172 ? -19.674 7.125 3.895 1.00 96.44 172 LEU A C 1
ATOM 1393 O O . LEU A 1 172 ? -20.228 8.223 3.973 1.00 96.44 172 LEU A O 1
ATOM 1397 N N . ASP A 1 173 ? -20.154 6.135 3.144 1.00 95.31 173 ASP A N 1
ATOM 1398 C CA . ASP A 1 173 ? -21.349 6.254 2.302 1.00 95.31 173 ASP A CA 1
ATOM 1399 C C . ASP A 1 173 ? -22.616 6.535 3.123 1.00 95.31 173 ASP A C 1
ATOM 1401 O O . ASP A 1 173 ? -23.487 7.293 2.686 1.00 95.31 173 ASP A O 1
ATOM 1405 N N . THR A 1 174 ? -22.706 6.029 4.360 1.00 94.81 174 THR A N 1
ATOM 1406 C CA . THR A 1 174 ? -23.833 6.355 5.257 1.00 94.81 174 THR A CA 1
ATOM 1407 C C . THR A 1 174 ? -23.858 7.819 5.712 1.00 94.81 174 THR A C 1
ATOM 1409 O O . THR A 1 174 ? -24.901 8.307 6.150 1.00 94.81 174 THR A O 1
ATOM 1412 N N . LEU A 1 175 ? -22.731 8.532 5.598 1.00 90.19 175 LEU A N 1
ATOM 1413 C CA . LEU A 1 175 ? -22.573 9.931 6.006 1.00 90.19 175 LEU A CA 1
ATOM 1414 C C . LEU A 1 175 ? -22.716 10.922 4.839 1.00 90.19 175 LEU A C 1
ATOM 1416 O O . LEU A 1 175 ? -22.518 12.122 5.038 1.00 90.19 175 LEU A O 1
ATOM 1420 N N . GLN A 1 176 ? -23.004 10.460 3.617 1.00 70.56 176 GLN A N 1
ATOM 1421 C CA . GLN A 1 176 ? -23.147 11.315 2.425 1.00 70.56 176 GLN A CA 1
ATOM 1422 C C . GLN A 1 176 ? -24.578 11.850 2.202 1.00 70.56 176 GLN A C 1
ATOM 1424 O O . GLN A 1 176 ? -24.804 12.614 1.263 1.00 70.56 176 GLN A O 1
ATOM 1429 N N . THR A 1 177 ? -25.527 11.488 3.072 1.00 52.59 177 THR A N 1
ATOM 1430 C CA . THR A 1 177 ? -26.885 12.071 3.169 1.00 52.59 177 THR A CA 1
ATOM 1431 C C . THR A 1 177 ? -26.949 13.233 4.147 1.00 52.59 177 THR A C 1
ATOM 1433 O O . THR A 1 177 ? -27.673 14.205 3.831 1.00 52.59 177 THR A O 1
#

Mean predicted aligned error: 3.13 Å

Nearest PDB structures (foldseek):
  3ce2-assembly1_A  TM=9.281E-01  e=2.768E-05  Chlamydia abortus S26/3

Foldseek 3Di:
DLVVVVVLVVCLVPDDDLVVNLVSLVVVLVLLCVQALVLVLLLVLLVVVVVVVVVVDDLVVSLVSNQVSVCVSCPPVDDDDSVCSCVNVVVVCSPPPNPCSVVRNCVLLLSLLLSLVCVVCPPVCVVLVVQLVVCPPVDDPQVSCVVSVHHPVDVVSSVSSVVSSVVSVVVSVVSPD

Radius of gyration: 19.03 Å; Cα contacts (8 Å, |Δi|>4): 135; chains: 1; bounding box: 45×36×49 Å

Sequence (177 aa):
VFSEMLLTDRLLAEESSPEVRRDLLVEAIDDAYATVLRQAYFVMFERDAHRLIAEGSTTDQLNQLYLANLQQQFGDSLDISDDFRHEWISIPHIYHTPFYCYAYSFGQLLSLSLYQQYKVQGQAFQPVLHKILAYGGSASPNHILTEVGIDMADPNFWRGGFKFVDGMIDELDTLQT

Solvent-accessible surface area (backbone atoms only — not comparable to full-atom values): 9885 Å² total; per-residue (Å²): 101,53,69,51,53,57,48,51,53,50,50,54,74,68,57,80,52,64,66,61,48,42,52,56,42,51,52,56,51,49,50,49,42,61,33,29,55,52,21,42,54,50,36,55,47,50,56,52,45,57,54,40,51,76,73,68,56,53,71,68,56,50,24,51,51,46,36,52,52,49,47,66,72,50,49,92,78,55,90,79,60,80,75,57,28,55,51,71,78,76,43,62,50,73,75,78,40,67,69,49,43,42,57,44,18,50,54,49,41,49,30,38,18,53,42,38,49,31,74,74,53,42,79,76,35,50,67,52,53,51,55,55,60,71,47,71,82,79,60,56,70,68,59,52,36,46,78,68,74,40,62,86,85,44,66,70,51,54,49,32,18,52,52,48,52,51,52,48,52,57,53,42,62,71,63,76,118

pLDDT: mean 96.46, std 4.02, range [52.59, 98.62]